Protein AF-A0A8D8YL49-F1 (afdb_monomer)

InterPro domains:
  IPR000276 G protein-coupled receptor, rhodopsin-like [PF00001] (1-309)
  IPR000276 G protein-coupled receptor, rhodopsin-like [PR00237] (41-63)
  IPR000276 G protein-coupled receptor, rhodopsin-like [PR00237] (78-99)
  IPR000276 G protein-coupled receptor, rhodopsin-like [PR00237] (121-144)
  IPR000276 G protein-coupled receptor, rhodopsin-like [PR00237] (253-277)
  IPR000276 G protein-coupled receptor, rhodopsin-like [PR00237] (291-317)
  IPR000276 G protein-coupled receptor, rhodopsin-like [PS00237] (47-63)
  IPR000276 G protein-coupled receptor, rhodopsin-like [SM01381] (8-324)
  IPR017452 GPCR, rhodopsin-like, 7TM [PS50262] (1-309)

Foldseek 3Di:
DQLLVLLVCCVPQAVVQLVVCVVVVFAPPADVSLLVNLLSVQLSLLLNLLVLLLVLVLLLCCLPPVDPPPPPDVSVVSSVVSSVVSNVLSCVLRCPVVVPLADPCRRPDRDRDDGLNLVSLCSSLCSRPVVSPVSNVVSLVVLVVSVVVLVVVVVVVVVVVVVVVVVVVVVVVVVVV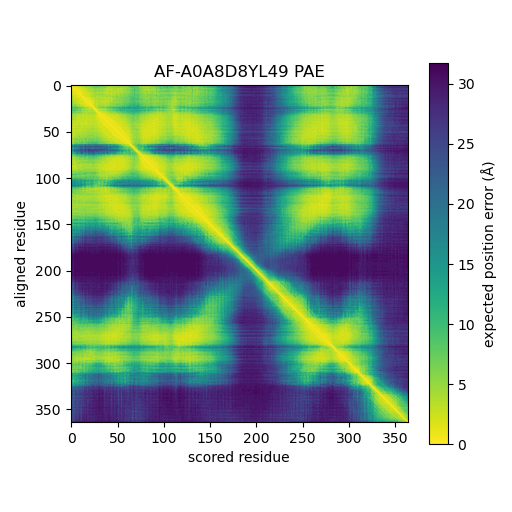VVVPPDDDDDDDDDDDDDDDDDDDDPPPVVVVVVVVVVVVVVVVVVVVVVVVVVVVVVVVVVVVVVSVVSVVSSLLSVLSVVLVVLLCVLQVVQSVCSNCVSVDPPPPDDPVNNSVSVVSNSVSSVCVVVSCCPRVPVNVVVVCVVVVVVVVVVVVVVVVVVVVVVVVVVVVVVVVVVVVVVVVVVD

Secondary structure (DSSP, 8-state):
-HHHHHHHHIIIIIHHHHHHHHHHSS--SHHHHHHHHHHHHHHHHHHHHHHHHHHHHHHHHHHH-TTTS-TTTHHHHHHHHHHHHHHHHHHHHHHHHHTT---TTTTTSS-------HHHHHHHHIIIIIHHHHHHHHHHHHHHHHHHHHHHHHHHHHHHHHHHHHHHHHHHHHHHHHHTTS--------------------SSSHHHHHHHHHHHHHHHHHHHHHHHHHHHHHHHHHHHHHHHHHHHHHHHHHHHHHHHHHHHHHHHHHHHHHHHHGGGSPTTSS-HHHHHHHHHHHHHHHHHHHHHHHHH-HHHHHHHHHHHHHHHHHHHHHHHHHHHHHHHHHHHHHHHHHHHHHHHHS--

Structure (mmCIF, N/CA/C/O backbone):
data_AF-A0A8D8YL49-F1
#
_entry.id   AF-A0A8D8YL49-F1
#
loop_
_atom_site.group_PDB
_atom_site.id
_atom_site.type_symbol
_atom_site.label_atom_id
_atom_site.label_alt_id
_atom_site.label_comp_id
_atom_site.label_asym_id
_atom_site.label_entity_id
_atom_site.label_seq_id
_atom_site.pdbx_PDB_ins_code
_atom_site.Cartn_x
_atom_site.Cartn_y
_atom_site.Cartn_z
_atom_site.occupancy
_atom_site.B_iso_or_equiv
_atom_site.auth_seq_id
_atom_site.auth_comp_id
_atom_site.auth_asym_id
_atom_site.auth_atom_id
_atom_site.pdbx_PDB_model_num
ATOM 1 N N . MET A 1 1 ? 6.566 -1.177 12.712 1.00 70.25 1 MET A N 1
ATOM 2 C CA . MET A 1 1 ? 7.963 -1.616 12.517 1.00 70.25 1 MET A CA 1
ATOM 3 C C . MET A 1 1 ? 8.184 -2.061 11.079 1.00 70.25 1 MET A C 1
ATOM 5 O O . MET A 1 1 ? 8.917 -1.358 10.412 1.00 70.25 1 MET A O 1
ATOM 9 N N . SER A 1 2 ? 7.510 -3.106 10.568 1.00 79.50 2 SER A N 1
ATOM 10 C CA . SER A 1 2 ? 7.695 -3.568 9.170 1.00 79.50 2 SER A CA 1
ATOM 11 C C . SER A 1 2 ? 7.555 -2.453 8.121 1.00 79.50 2 SER A C 1
ATOM 13 O O . SER A 1 2 ? 8.480 -2.251 7.347 1.00 79.50 2 SER A O 1
ATOM 15 N N . LEU A 1 3 ? 6.468 -1.663 8.162 1.00 80.44 3 LEU A N 1
ATOM 16 C CA . LEU A 1 3 ? 6.272 -0.549 7.217 1.00 80.44 3 LEU A CA 1
ATOM 17 C C . LEU A 1 3 ? 7.408 0.490 7.286 1.00 80.44 3 LEU A C 1
ATOM 19 O O . LEU A 1 3 ? 7.962 0.866 6.267 1.00 80.44 3 LEU A O 1
ATOM 23 N N . ALA A 1 4 ? 7.829 0.867 8.496 1.00 80.81 4 ALA A N 1
ATOM 24 C CA . ALA A 1 4 ? 8.907 1.837 8.690 1.00 80.81 4 ALA A CA 1
ATOM 25 C C . ALA A 1 4 ? 10.269 1.343 8.171 1.00 80.81 4 ALA A C 1
ATOM 27 O O . ALA A 1 4 ? 11.062 2.153 7.707 1.00 80.81 4 ALA A O 1
ATOM 28 N N . VAL A 1 5 ? 10.541 0.034 8.250 1.00 81.56 5 VAL A N 1
ATOM 29 C CA . VAL A 1 5 ? 11.753 -0.561 7.664 1.00 81.56 5 VAL A CA 1
ATOM 30 C C . VAL A 1 5 ? 11.689 -0.485 6.141 1.00 81.56 5 VAL A C 1
ATOM 32 O O . VAL A 1 5 ? 12.668 -0.074 5.529 1.00 81.56 5 VAL A O 1
ATOM 35 N N . ALA A 1 6 ? 10.543 -0.813 5.536 1.00 82.44 6 ALA A N 1
ATOM 36 C CA . ALA A 1 6 ? 10.364 -0.700 4.091 1.00 82.44 6 ALA A CA 1
ATOM 37 C C . ALA A 1 6 ? 10.556 0.750 3.609 1.00 82.44 6 ALA A C 1
ATOM 39 O O . ALA A 1 6 ? 11.353 0.986 2.706 1.00 82.44 6 ALA A O 1
ATOM 40 N N . ASP A 1 7 ? 9.932 1.727 4.275 1.00 83.88 7 ASP A N 1
ATOM 41 C CA . ASP A 1 7 ? 10.078 3.152 3.939 1.00 83.88 7 ASP A CA 1
ATOM 42 C C . ASP A 1 7 ? 11.524 3.654 4.076 1.00 83.88 7 ASP A C 1
ATOM 44 O O . ASP A 1 7 ? 12.006 4.423 3.244 1.00 83.88 7 ASP A O 1
ATOM 48 N N . TRP A 1 8 ? 12.239 3.207 5.114 1.00 84.88 8 TRP A N 1
ATOM 49 C CA . TRP A 1 8 ? 13.657 3.529 5.295 1.00 84.88 8 TRP A CA 1
ATOM 50 C C . TRP A 1 8 ? 14.524 2.967 4.170 1.00 84.88 8 TRP A C 1
ATOM 52 O O . TRP A 1 8 ? 15.410 3.660 3.672 1.00 84.88 8 TRP A O 1
ATOM 62 N N . LEU A 1 9 ? 14.268 1.725 3.757 1.00 85.06 9 LEU A N 1
ATOM 63 C CA . LEU A 1 9 ? 15.000 1.096 2.661 1.00 85.06 9 LEU A CA 1
ATOM 64 C C . LEU A 1 9 ? 14.740 1.813 1.329 1.00 85.06 9 LEU A C 1
ATOM 66 O O . LEU A 1 9 ? 15.685 2.008 0.570 1.00 85.06 9 LEU A O 1
ATOM 70 N N . VAL A 1 10 ? 13.513 2.290 1.078 1.00 84.31 10 VAL A N 1
ATOM 71 C CA . VAL A 1 10 ? 13.197 3.125 -0.097 1.00 84.31 10 VAL A CA 1
ATOM 72 C C . VAL A 1 10 ? 14.010 4.424 -0.070 1.00 84.31 10 VAL A C 1
ATOM 74 O O . VAL A 1 10 ? 14.648 4.780 -1.061 1.00 84.31 10 VAL A O 1
ATOM 77 N N . GLY A 1 11 ? 14.055 5.107 1.076 1.00 82.69 11 GLY A N 1
ATOM 78 C CA . GLY A 1 11 ? 14.807 6.357 1.219 1.00 82.69 11 GLY A CA 1
ATOM 79 C C . GLY A 1 11 ? 16.321 6.207 1.022 1.00 82.69 11 GLY A C 1
ATOM 80 O O . GLY A 1 11 ? 16.954 7.116 0.493 1.00 82.69 11 GLY A O 1
ATOM 81 N N . ILE A 1 12 ? 16.903 5.070 1.417 1.00 85.31 12 ILE A N 1
ATOM 82 C CA . ILE A 1 12 ? 18.353 4.825 1.321 1.00 85.31 12 ILE A CA 1
ATOM 83 C C . ILE A 1 12 ? 18.751 4.254 -0.044 1.00 85.31 12 ILE A C 1
ATOM 85 O O . ILE A 1 12 ? 19.765 4.664 -0.600 1.00 85.31 12 ILE A O 1
ATOM 89 N N . PHE A 1 13 ? 17.984 3.304 -0.582 1.00 85.69 13 PHE A N 1
ATOM 90 C CA . PHE A 1 13 ? 18.403 2.517 -1.746 1.00 85.69 13 PHE A CA 1
ATOM 91 C C . PHE A 1 13 ? 17.632 2.817 -3.026 1.00 85.69 13 PHE A C 1
ATOM 93 O O . PHE A 1 13 ? 18.132 2.513 -4.102 1.00 85.69 13 PHE A O 1
ATOM 100 N N . VAL A 1 14 ? 16.434 3.396 -2.949 1.00 86.00 14 VAL A N 1
ATOM 101 C CA . VAL A 1 14 ? 15.624 3.665 -4.146 1.00 86.00 14 VAL A CA 1
ATOM 102 C C . VAL A 1 14 ? 15.748 5.128 -4.554 1.00 86.00 14 VAL A C 1
ATOM 104 O O . VAL A 1 14 ? 16.092 5.416 -5.701 1.00 86.00 14 VAL A O 1
ATOM 107 N N . MET A 1 15 ? 15.546 6.052 -3.610 1.00 85.94 15 MET A N 1
ATOM 108 C CA . MET A 1 15 ? 15.528 7.489 -3.899 1.00 85.94 15 MET A CA 1
ATOM 109 C C . MET A 1 15 ? 16.859 8.047 -4.440 1.00 85.94 15 MET A C 1
ATOM 111 O O . MET A 1 15 ? 16.807 8.793 -5.416 1.00 85.94 15 MET A O 1
ATOM 115 N N . PRO A 1 16 ? 18.054 7.713 -3.905 1.00 87.06 16 PRO A N 1
ATOM 116 C CA . PRO A 1 16 ? 19.300 8.306 -4.404 1.00 87.06 16 PRO A CA 1
ATOM 117 C C . PRO A 1 16 ? 19.616 7.931 -5.856 1.00 87.06 16 PRO A C 1
ATOM 119 O O . PRO A 1 16 ? 20.054 8.781 -6.628 1.00 87.06 16 PRO A O 1
ATOM 122 N N . PHE A 1 17 ? 19.336 6.686 -6.253 1.00 85.50 17 PHE A N 1
ATOM 123 C CA . PHE A 1 17 ? 19.510 6.234 -7.637 1.00 85.50 17 PHE A CA 1
ATOM 124 C C . PHE A 1 17 ? 18.484 6.865 -8.581 1.00 85.50 17 PHE A C 1
ATOM 126 O O . PHE A 1 17 ? 18.826 7.216 -9.709 1.00 85.50 17 PHE A O 1
ATOM 133 N N . ALA A 1 18 ? 17.257 7.096 -8.106 1.00 84.75 18 ALA A N 1
ATOM 134 C CA . ALA A 1 18 ? 16.255 7.835 -8.864 1.00 84.75 18 ALA A CA 1
ATOM 135 C C . ALA A 1 18 ? 16.663 9.296 -9.111 1.00 84.75 18 ALA A C 1
ATOM 137 O O . ALA A 1 18 ? 16.524 9.800 -10.225 1.00 84.75 18 ALA A O 1
ATOM 138 N N . VAL A 1 19 ? 17.198 9.968 -8.084 1.00 86.25 19 VAL A N 1
ATOM 139 C CA . VAL A 1 19 ? 17.742 11.331 -8.202 1.00 86.25 19 VAL A CA 1
ATOM 140 C C . VAL A 1 19 ? 18.904 11.352 -9.187 1.00 86.25 19 VAL A C 1
ATOM 142 O O . VAL A 1 19 ? 18.937 12.217 -10.058 1.00 86.25 19 VAL A O 1
ATOM 145 N N . ALA A 1 20 ? 19.830 10.394 -9.081 1.00 85.25 20 ALA A N 1
ATOM 146 C CA . ALA A 1 20 ? 20.964 10.293 -9.991 1.00 85.25 20 ALA A CA 1
ATOM 147 C C . ALA A 1 20 ? 20.495 10.186 -11.449 1.00 85.25 20 ALA A C 1
ATOM 149 O O . ALA A 1 20 ? 20.923 10.993 -12.267 1.00 85.25 20 ALA A O 1
ATOM 150 N N . LEU A 1 21 ? 19.546 9.288 -11.745 1.00 83.81 21 LEU A N 1
ATOM 151 C CA . LEU A 1 21 ? 18.958 9.136 -13.080 1.00 83.81 21 LEU A CA 1
ATOM 152 C C . LEU A 1 21 ? 18.265 10.417 -13.573 1.00 83.81 21 LEU A C 1
ATOM 154 O O . LEU A 1 21 ? 18.340 10.742 -14.756 1.00 83.81 21 LEU A O 1
ATOM 158 N N . HIS A 1 22 ? 17.595 11.155 -12.683 1.00 83.31 22 HIS A N 1
ATOM 159 C CA . HIS A 1 22 ? 16.932 12.407 -13.048 1.00 83.31 22 HIS A CA 1
ATOM 160 C C . HIS A 1 22 ? 17.929 13.515 -13.417 1.00 83.31 22 HIS A C 1
ATOM 162 O O . HIS A 1 22 ? 17.661 14.296 -14.324 1.00 83.31 22 HIS A O 1
ATOM 168 N N . ILE A 1 23 ? 19.080 13.566 -12.738 1.00 85.56 23 ILE A N 1
ATOM 169 C CA . ILE A 1 23 ? 20.136 14.551 -13.001 1.00 85.56 23 ILE A CA 1
ATOM 170 C C . ILE A 1 23 ? 20.936 14.183 -14.257 1.00 85.56 23 ILE A C 1
ATOM 172 O O . ILE A 1 23 ? 21.254 15.063 -15.052 1.00 85.56 23 ILE A O 1
ATOM 176 N N . THR A 1 24 ? 21.273 12.904 -14.445 1.00 84.19 24 THR A N 1
ATOM 177 C CA . THR A 1 24 ? 22.097 12.454 -15.580 1.00 84.19 24 THR A CA 1
ATOM 178 C C . THR A 1 24 ? 21.299 12.285 -16.869 1.00 84.19 24 THR A C 1
ATOM 180 O O . THR A 1 24 ? 21.875 12.355 -17.950 1.00 84.19 24 THR A O 1
ATOM 183 N N . GLY A 1 25 ? 19.989 12.033 -16.788 1.00 78.94 25 GLY A N 1
ATOM 184 C CA . GLY A 1 25 ? 19.120 11.777 -17.943 1.00 78.94 25 GLY A CA 1
ATOM 185 C C . GLY A 1 25 ? 19.327 10.409 -18.616 1.00 78.94 25 GLY A C 1
ATOM 186 O O . GLY A 1 25 ? 18.479 9.984 -19.401 1.00 78.94 25 GLY A O 1
ATOM 187 N N . SER A 1 26 ? 20.408 9.694 -18.290 1.00 81.38 26 SER A N 1
ATOM 188 C CA . SER A 1 26 ? 20.727 8.336 -18.747 1.00 81.38 26 SER A CA 1
ATOM 189 C C . SER A 1 26 ? 21.188 7.441 -17.592 1.00 81.38 26 SER A C 1
ATOM 191 O O . SER A 1 26 ? 21.673 7.920 -16.561 1.00 81.38 26 SER A O 1
ATOM 193 N N . TRP A 1 27 ? 21.037 6.121 -17.756 1.00 85.31 27 TRP A N 1
ATOM 194 C CA . TRP A 1 27 ? 21.504 5.139 -16.779 1.00 85.31 27 TRP A CA 1
ATOM 195 C C . TRP A 1 27 ? 22.908 4.632 -17.137 1.00 85.31 27 TRP A C 1
ATOM 197 O O . TRP A 1 27 ? 23.069 3.824 -18.050 1.00 85.31 27 TRP A O 1
ATOM 207 N N . GLU A 1 28 ? 23.924 5.070 -16.388 1.00 84.00 28 GLU A N 1
ATOM 208 C CA . GLU A 1 28 ? 25.333 4.699 -16.629 1.00 84.00 28 GLU A CA 1
ATOM 209 C C . GLU A 1 28 ? 25.850 3.586 -15.694 1.00 84.00 28 GLU A C 1
ATOM 211 O O . GLU A 1 28 ? 26.974 3.118 -15.840 1.00 84.00 28 GLU A O 1
ATOM 216 N N . PHE A 1 29 ? 25.037 3.104 -14.747 1.00 83.88 29 PHE A N 1
ATOM 217 C CA . PHE A 1 29 ? 25.468 2.120 -13.739 1.00 83.88 29 PHE A CA 1
ATOM 218 C C . PHE A 1 29 ? 25.406 0.652 -14.203 1.00 83.88 29 PHE A C 1
ATOM 220 O O . PHE A 1 29 ? 25.597 -0.269 -13.409 1.00 83.88 29 PHE A O 1
ATOM 227 N N . GLY A 1 30 ? 25.118 0.421 -15.485 1.00 85.88 30 GLY A N 1
ATOM 228 C CA . GLY A 1 30 ? 25.006 -0.912 -16.077 1.00 85.88 30 GLY A CA 1
ATOM 229 C C . GLY A 1 30 ? 23.681 -1.627 -15.785 1.00 85.88 30 GLY A C 1
ATOM 230 O O . GLY A 1 30 ? 22.913 -1.261 -14.893 1.00 85.88 30 GLY A O 1
ATOM 231 N N . TRP A 1 31 ? 23.399 -2.670 -16.564 1.00 83.75 31 TRP A N 1
ATOM 232 C CA . TRP A 1 31 ? 22.118 -3.385 -16.540 1.00 83.75 31 TRP A CA 1
ATOM 233 C C . TRP A 1 31 ? 21.881 -4.162 -15.234 1.00 83.75 31 TRP A C 1
ATOM 235 O O . TRP A 1 31 ? 20.765 -4.160 -14.726 1.00 83.75 31 TRP A O 1
ATOM 245 N N . ILE A 1 32 ? 22.933 -4.729 -14.628 1.00 86.50 32 ILE A N 1
ATOM 246 C CA . ILE A 1 32 ? 22.835 -5.484 -13.364 1.00 86.50 32 ILE A CA 1
ATOM 247 C C . ILE A 1 32 ? 22.282 -4.599 -12.243 1.00 86.50 32 ILE A C 1
ATOM 249 O O . ILE A 1 32 ? 21.360 -4.993 -11.529 1.00 86.50 32 ILE A O 1
ATOM 253 N N . LEU A 1 33 ? 22.820 -3.382 -12.093 1.00 87.56 33 LEU A N 1
ATOM 254 C CA . LEU A 1 33 ? 22.363 -2.481 -11.040 1.00 87.56 33 LEU A CA 1
ATOM 255 C C . LEU A 1 33 ? 20.950 -1.960 -11.318 1.00 87.56 33 LEU A C 1
ATOM 257 O O . LEU A 1 33 ? 20.186 -1.790 -10.374 1.00 87.56 33 LEU A O 1
ATOM 261 N N . CYS A 1 34 ? 20.585 -1.755 -12.589 1.00 87.12 34 CYS A N 1
ATOM 262 C CA . CYS A 1 34 ? 19.216 -1.395 -12.965 1.00 87.12 34 CYS A CA 1
ATOM 263 C C . CYS A 1 34 ? 18.223 -2.476 -12.525 1.00 87.12 34 CYS A C 1
ATOM 265 O O . CYS A 1 34 ? 17.195 -2.173 -11.923 1.00 87.12 34 CYS A O 1
ATOM 267 N N . ASP A 1 35 ? 18.544 -3.742 -12.781 1.00 85.94 35 ASP A N 1
ATOM 268 C CA . ASP A 1 35 ? 17.660 -4.860 -12.466 1.00 85.94 35 ASP A CA 1
ATOM 269 C C . ASP A 1 35 ? 17.524 -5.062 -10.953 1.00 85.94 35 ASP A C 1
ATOM 271 O O . ASP A 1 35 ? 16.410 -5.250 -10.458 1.00 85.94 35 ASP A O 1
ATOM 275 N N . ILE A 1 36 ? 18.622 -4.930 -10.199 1.00 88.31 36 ILE A N 1
ATOM 276 C CA . ILE A 1 36 ? 18.592 -4.945 -8.729 1.00 88.31 36 ILE A CA 1
ATOM 277 C C . ILE A 1 36 ? 17.763 -3.773 -8.195 1.00 88.31 36 ILE A C 1
ATOM 279 O O . ILE A 1 36 ? 16.915 -3.979 -7.329 1.00 88.31 36 ILE A O 1
ATOM 283 N N . TRP A 1 37 ? 17.980 -2.560 -8.706 1.00 89.44 37 TRP A N 1
ATOM 284 C CA . TRP A 1 37 ? 17.292 -1.353 -8.244 1.00 89.44 37 TRP A CA 1
ATOM 285 C C . TRP A 1 37 ? 15.782 -1.416 -8.502 1.00 89.44 37 TRP A C 1
ATOM 287 O O . TRP A 1 37 ? 15.002 -1.220 -7.572 1.00 89.44 37 TRP A O 1
ATOM 297 N N . ILE A 1 38 ? 15.363 -1.775 -9.720 1.00 88.75 38 ILE A N 1
ATOM 298 C CA . ILE A 1 38 ? 13.942 -1.923 -10.072 1.00 88.75 38 ILE A CA 1
ATOM 299 C C . ILE A 1 38 ? 13.295 -3.061 -9.275 1.00 88.75 38 ILE A C 1
ATOM 301 O O . ILE A 1 38 ? 12.180 -2.906 -8.780 1.00 88.75 38 ILE A O 1
ATOM 305 N N . SER A 1 39 ? 13.985 -4.192 -9.102 1.00 90.38 39 SER A N 1
ATOM 306 C CA . SER A 1 39 ? 13.468 -5.304 -8.292 1.00 90.38 39 SER A CA 1
ATOM 307 C C . SER A 1 39 ? 13.303 -4.897 -6.828 1.00 90.38 39 SER A C 1
ATOM 309 O O . SER A 1 39 ? 12.286 -5.193 -6.204 1.00 90.38 39 SER A O 1
ATOM 311 N N . LEU A 1 40 ? 14.279 -4.178 -6.272 1.00 90.31 40 LEU A N 1
ATOM 312 C CA . LEU A 1 40 ? 14.218 -3.686 -4.902 1.00 90.31 40 LEU A CA 1
ATOM 313 C C . LEU A 1 40 ? 13.069 -2.688 -4.714 1.00 90.31 40 LEU A C 1
ATOM 315 O O . LEU A 1 40 ? 12.325 -2.813 -3.744 1.00 90.31 40 LEU A O 1
ATOM 319 N N . ASP A 1 41 ? 12.885 -1.750 -5.644 1.00 89.75 41 ASP A N 1
ATOM 320 C CA . ASP A 1 41 ? 11.770 -0.799 -5.623 1.00 89.75 41 ASP A CA 1
ATOM 321 C C . ASP A 1 41 ? 10.410 -1.515 -5.657 1.00 89.75 41 ASP A C 1
ATOM 323 O O . ASP A 1 41 ? 9.574 -1.298 -4.777 1.00 89.75 41 ASP A O 1
ATOM 327 N N . VAL A 1 42 ? 10.215 -2.455 -6.589 1.00 90.00 42 VAL A N 1
ATOM 328 C CA . VAL A 1 42 ? 8.976 -3.249 -6.681 1.00 90.00 42 VAL A CA 1
ATOM 329 C C . VAL A 1 42 ? 8.732 -4.054 -5.401 1.00 90.00 42 VAL A C 1
ATOM 331 O O . VAL A 1 42 ? 7.610 -4.061 -4.886 1.00 90.00 42 VAL A O 1
ATOM 334 N N . CYS A 1 43 ? 9.766 -4.689 -4.844 1.00 91.81 43 CYS A N 1
ATOM 335 C CA . CYS A 1 43 ? 9.666 -5.472 -3.613 1.00 91.81 43 CYS A CA 1
ATOM 336 C C . CYS A 1 43 ? 9.262 -4.605 -2.418 1.00 91.81 43 CYS A C 1
ATOM 338 O O . CYS A 1 43 ? 8.318 -4.939 -1.700 1.00 91.81 43 CYS A O 1
ATOM 340 N N . LEU A 1 44 ? 9.941 -3.472 -2.218 1.00 90.12 44 LEU A N 1
ATOM 341 C CA . LEU A 1 44 ? 9.694 -2.582 -1.085 1.00 90.12 44 LEU A CA 1
ATOM 342 C C . LEU A 1 44 ? 8.328 -1.901 -1.185 1.00 90.12 44 LEU A C 1
ATOM 344 O O . LEU A 1 44 ? 7.605 -1.838 -0.190 1.00 90.12 44 LEU A O 1
ATOM 348 N N . CYS A 1 45 ? 7.931 -1.459 -2.378 1.00 88.56 45 CYS A N 1
ATOM 349 C CA . CYS A 1 45 ? 6.609 -0.880 -2.604 1.00 88.56 45 CYS A CA 1
ATOM 350 C C . CYS A 1 45 ? 5.499 -1.911 -2.361 1.00 88.56 45 CYS A C 1
ATOM 352 O O . CYS A 1 45 ? 4.534 -1.633 -1.642 1.00 88.56 45 CYS A O 1
ATOM 354 N N . THR A 1 46 ? 5.674 -3.137 -2.864 1.00 91.62 46 THR A N 1
ATOM 355 C CA . THR A 1 46 ? 4.738 -4.247 -2.626 1.00 91.62 46 THR A CA 1
ATOM 356 C C . THR A 1 46 ? 4.651 -4.593 -1.139 1.00 91.62 46 THR A C 1
ATOM 358 O O . THR A 1 46 ? 3.553 -4.703 -0.587 1.00 91.62 46 THR A O 1
ATOM 361 N N . ALA A 1 47 ? 5.789 -4.703 -0.449 1.00 91.69 47 ALA A N 1
ATOM 362 C CA . ALA A 1 47 ? 5.834 -4.966 0.986 1.00 91.69 47 ALA A CA 1
ATOM 363 C C . ALA A 1 47 ? 5.122 -3.867 1.793 1.00 91.69 47 ALA A C 1
ATOM 365 O O . ALA A 1 47 ? 4.437 -4.172 2.775 1.00 91.69 47 ALA A O 1
ATOM 366 N N . SER A 1 48 ? 5.224 -2.604 1.371 1.00 88.88 48 SER A N 1
ATOM 367 C CA . SER A 1 48 ? 4.517 -1.479 1.988 1.00 88.88 48 SER A CA 1
ATOM 368 C C . SER A 1 48 ? 3.001 -1.553 1.790 1.00 88.88 48 SER A C 1
ATOM 370 O O . SER A 1 48 ? 2.260 -1.447 2.773 1.00 88.88 48 SER A O 1
ATOM 372 N N . ILE A 1 49 ? 2.523 -1.818 0.568 1.00 89.38 49 ILE A N 1
ATOM 373 C CA . ILE A 1 49 ? 1.085 -1.983 0.276 1.00 89.38 49 ILE A CA 1
ATOM 374 C C . ILE A 1 49 ? 0.499 -3.130 1.100 1.00 89.38 49 ILE A C 1
ATOM 376 O O . ILE A 1 49 ? -0.500 -2.971 1.807 1.00 89.38 49 ILE A O 1
ATOM 380 N N . LEU A 1 50 ? 1.145 -4.293 1.055 1.00 91.06 50 LEU A N 1
ATOM 381 C CA . LEU A 1 50 ? 0.690 -5.477 1.772 1.00 91.06 50 LEU A CA 1
ATOM 382 C C . LEU A 1 50 ? 0.774 -5.285 3.294 1.00 91.06 50 LEU A C 1
ATOM 384 O O . LEU A 1 50 ? -0.096 -5.767 4.021 1.00 91.06 50 LEU A O 1
ATOM 388 N N . SER A 1 51 ? 1.756 -4.525 3.792 1.00 90.19 51 SER A N 1
ATOM 389 C CA . SER A 1 51 ? 1.828 -4.136 5.207 1.00 90.19 51 SER A CA 1
ATOM 390 C C . SER A 1 51 ? 0.641 -3.265 5.622 1.00 90.19 51 SER A C 1
ATOM 392 O O . SER A 1 51 ? 0.100 -3.462 6.711 1.00 90.19 51 SER A O 1
ATOM 394 N N . LEU A 1 52 ? 0.200 -2.328 4.776 1.00 85.19 52 LEU A N 1
ATOM 395 C CA . LEU A 1 52 ? -1.006 -1.537 5.039 1.00 85.19 52 LEU A CA 1
ATOM 396 C C . LEU A 1 52 ? -2.254 -2.421 5.065 1.00 85.19 52 LEU A C 1
ATOM 398 O O . LEU A 1 52 ? -3.041 -2.321 6.003 1.00 85.19 52 LEU A O 1
ATOM 402 N N . CYS A 1 53 ? -2.380 -3.357 4.123 1.00 89.25 53 CYS A N 1
ATOM 403 C CA . CYS A 1 53 ? -3.471 -4.335 4.109 1.00 89.25 53 CYS A CA 1
ATOM 404 C C . CYS A 1 53 ? -3.498 -5.180 5.383 1.00 89.25 53 CYS A C 1
ATOM 406 O O . CYS A 1 53 ? -4.544 -5.352 6.011 1.00 89.25 53 CYS A O 1
ATOM 408 N N . ALA A 1 54 ? -2.330 -5.665 5.801 1.00 89.06 54 ALA A N 1
ATOM 409 C CA . ALA A 1 54 ? -2.156 -6.408 7.036 1.00 89.06 54 ALA A CA 1
ATOM 410 C C . ALA A 1 54 ? -2.580 -5.573 8.258 1.00 89.06 54 ALA A C 1
ATOM 412 O O . ALA A 1 54 ? -3.328 -6.058 9.107 1.00 89.06 54 ALA A O 1
ATOM 413 N N . ILE A 1 55 ? -2.182 -4.299 8.330 1.00 86.19 55 ILE A N 1
ATOM 414 C CA . ILE A 1 55 ? -2.626 -3.385 9.392 1.00 86.19 55 ILE A CA 1
ATOM 415 C C . ILE A 1 55 ? -4.155 -3.255 9.376 1.00 86.19 55 ILE A C 1
ATOM 417 O O . ILE A 1 55 ? -4.784 -3.381 10.426 1.00 86.19 55 ILE A O 1
ATOM 421 N N . SER A 1 56 ? -4.775 -3.059 8.212 1.00 85.19 56 SER A N 1
ATOM 422 C CA . SER A 1 56 ? -6.232 -2.930 8.086 1.00 85.19 56 SER A CA 1
ATOM 423 C C . SER A 1 56 ? -6.979 -4.188 8.539 1.00 85.19 56 SER A C 1
ATOM 425 O O . SER A 1 56 ? -7.961 -4.083 9.277 1.00 85.19 56 SER A O 1
ATOM 427 N N . ILE A 1 57 ? -6.491 -5.377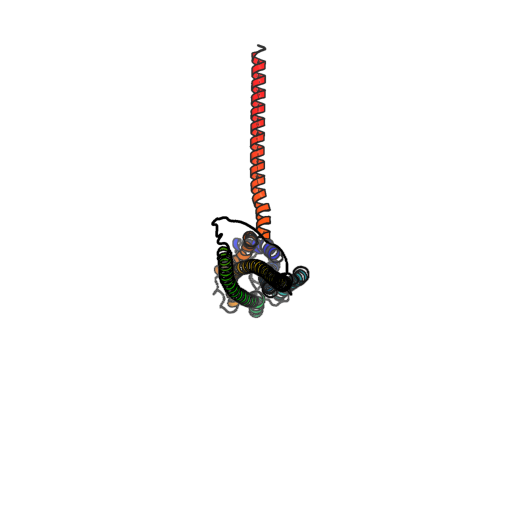 8.174 1.00 86.75 57 ILE A N 1
ATOM 428 C CA . ILE A 1 57 ? -7.052 -6.664 8.613 1.00 86.75 57 ILE A CA 1
ATOM 429 C C . ILE A 1 57 ? -6.912 -6.830 10.129 1.00 86.75 57 ILE A C 1
ATOM 431 O O . ILE A 1 57 ? -7.880 -7.176 10.804 1.00 86.75 57 ILE A O 1
ATOM 435 N N . ASP A 1 58 ? -5.737 -6.545 10.690 1.00 85.25 58 ASP A N 1
ATOM 436 C CA . ASP A 1 58 ? -5.518 -6.634 12.135 1.00 85.25 58 ASP A CA 1
ATOM 437 C C . ASP A 1 58 ? -6.470 -5.703 12.904 1.00 85.25 58 ASP A C 1
ATOM 439 O O . ASP A 1 58 ? -7.077 -6.096 13.905 1.00 85.25 58 ASP A O 1
ATOM 443 N N . ARG A 1 59 ? -6.693 -4.487 12.394 1.00 82.69 59 ARG A N 1
ATOM 444 C CA . ARG A 1 59 ? -7.683 -3.568 12.970 1.00 82.69 59 ARG A CA 1
ATOM 445 C C . ARG A 1 59 ? -9.104 -4.079 12.856 1.00 82.69 59 ARG A C 1
ATOM 447 O O . ARG A 1 59 ? -9.861 -3.953 13.816 1.00 82.69 59 ARG A O 1
ATOM 454 N N . TYR A 1 60 ? -9.471 -4.656 11.721 1.00 82.62 60 TYR A N 1
ATOM 455 C CA . TYR A 1 60 ? -10.786 -5.252 11.545 1.00 82.62 60 TYR A CA 1
ATOM 456 C C . TYR A 1 60 ? -11.049 -6.364 12.558 1.00 82.62 60 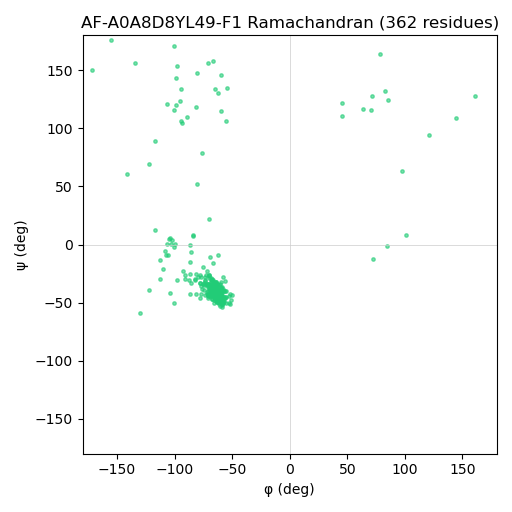TYR A C 1
ATOM 458 O O . TYR A 1 60 ? -12.098 -6.366 13.205 1.00 82.62 60 TYR A O 1
ATOM 466 N N . LEU A 1 61 ? -10.082 -7.261 12.757 1.00 81.56 61 LEU A N 1
ATOM 467 C CA . LEU A 1 61 ? -10.177 -8.336 13.745 1.00 81.56 61 LEU A CA 1
ATOM 468 C C . LEU A 1 61 ? -10.294 -7.779 15.170 1.00 81.56 61 LEU A C 1
ATOM 470 O O . LEU A 1 61 ? -11.161 -8.213 15.929 1.00 81.56 61 LEU A O 1
ATOM 474 N N . ALA A 1 62 ? -9.495 -6.763 15.508 1.00 78.38 62 ALA A N 1
ATOM 475 C CA . ALA A 1 62 ? -9.560 -6.105 16.811 1.00 78.38 62 ALA A CA 1
ATOM 476 C C . ALA A 1 62 ? -10.923 -5.434 17.068 1.00 78.38 62 ALA A C 1
ATOM 478 O O . ALA A 1 62 ? -11.464 -5.532 18.168 1.00 78.38 62 ALA A O 1
ATOM 479 N N . VAL A 1 63 ? -11.506 -4.782 16.055 1.00 76.06 63 VAL A N 1
ATOM 480 C CA . VAL A 1 63 ? -12.797 -4.088 16.181 1.00 76.06 63 VAL A CA 1
ATOM 481 C C . VAL A 1 63 ? -13.964 -5.077 16.220 1.00 76.06 63 VAL A C 1
ATOM 483 O O . VAL A 1 63 ? -14.922 -4.852 16.965 1.00 76.06 63 VAL A O 1
ATOM 486 N N . THR A 1 64 ? -13.928 -6.156 15.435 1.00 75.38 64 THR A N 1
ATOM 487 C CA . THR A 1 64 ? -15.049 -7.107 15.314 1.00 75.38 64 THR A CA 1
ATOM 488 C C . THR A 1 64 ? -15.104 -8.153 16.423 1.00 75.38 64 THR A C 1
ATOM 490 O O . THR A 1 64 ? -16.209 -8.546 16.795 1.00 75.38 64 THR A O 1
ATOM 493 N N . GLN A 1 65 ? -13.968 -8.559 17.001 1.00 70.19 65 GLN A N 1
ATOM 494 C CA . GLN A 1 65 ? -13.904 -9.628 18.007 1.00 70.19 65 GLN A CA 1
ATOM 495 C C . GLN A 1 65 ? -13.283 -9.167 19.342 1.00 70.19 65 GLN A C 1
ATOM 497 O O . GLN A 1 65 ? -12.213 -9.641 19.728 1.00 70.19 65 GLN A O 1
ATOM 502 N N . PRO A 1 66 ? -13.965 -8.298 20.115 1.00 65.50 66 PRO A N 1
ATOM 503 C CA . PRO A 1 66 ? -13.401 -7.696 21.328 1.00 65.50 66 PRO A CA 1
ATOM 504 C C . PRO A 1 66 ? -13.141 -8.678 22.490 1.00 65.50 66 PRO A C 1
ATOM 506 O O . PRO A 1 66 ? -12.419 -8.324 23.417 1.00 65.50 66 PRO A O 1
ATOM 509 N N . LEU A 1 67 ? -13.720 -9.889 22.474 1.00 60.84 67 LEU A N 1
ATOM 510 C CA . LEU A 1 67 ? -13.629 -10.863 23.580 1.00 60.84 67 LEU A CA 1
ATOM 511 C C . LEU A 1 67 ? -12.820 -12.128 23.236 1.00 60.84 67 LEU A C 1
ATOM 513 O O . LEU A 1 67 ? -12.180 -12.698 24.114 1.00 60.84 67 LEU A O 1
ATOM 517 N N . THR A 1 68 ? -12.799 -12.552 21.968 1.00 61.38 68 THR A N 1
ATOM 518 C CA . THR A 1 68 ? -12.058 -13.748 21.515 1.00 61.38 68 THR A CA 1
ATOM 519 C C . THR A 1 68 ? -10.601 -13.430 21.171 1.00 61.38 68 THR A C 1
ATOM 521 O O . THR A 1 68 ? -9.722 -14.292 21.265 1.00 61.38 68 THR A O 1
ATOM 524 N N . TYR A 1 69 ? -10.312 -12.179 20.802 1.00 64.50 69 TYR A N 1
ATOM 525 C CA . TYR A 1 69 ? -8.958 -11.715 20.527 1.00 64.50 69 TYR A CA 1
ATOM 526 C C . TYR A 1 69 ? -8.210 -11.499 21.855 1.00 64.50 69 TYR A C 1
ATOM 528 O O . TYR A 1 69 ? -8.092 -10.383 22.357 1.00 64.50 69 TYR A O 1
ATOM 536 N N . SER A 1 70 ? -7.723 -12.586 22.469 1.00 58.16 70 SER A N 1
ATOM 537 C CA . SER A 1 70 ? -6.876 -12.520 23.669 1.00 58.16 70 SER A CA 1
ATOM 538 C C . SER A 1 70 ? -5.656 -11.628 23.389 1.00 58.16 70 SER A C 1
ATOM 540 O O . SER A 1 70 ? -4.741 -11.982 22.637 1.00 58.16 70 SER A O 1
ATOM 542 N N . ARG A 1 71 ? -5.695 -10.426 23.979 1.00 62.84 71 ARG A N 1
ATOM 543 C CA . ARG A 1 71 ? -5.032 -9.184 23.537 1.00 62.84 71 ARG A CA 1
ATOM 544 C C . ARG A 1 71 ? -3.499 -9.217 23.484 1.00 62.84 71 ARG A C 1
ATOM 546 O O . ARG A 1 71 ? -2.902 -8.261 23.003 1.00 62.84 71 ARG A O 1
ATOM 553 N N . LYS A 1 72 ? -2.831 -10.260 23.996 1.00 58.28 72 LYS A N 1
ATOM 554 C CA . LYS A 1 72 ? -1.371 -10.221 24.231 1.00 58.28 72 LYS A CA 1
ATOM 555 C C . LYS A 1 72 ? -0.554 -11.303 23.521 1.00 58.28 72 LYS A C 1
ATOM 557 O O . LYS A 1 72 ? 0.526 -10.987 23.025 1.00 58.28 72 LYS A O 1
ATOM 562 N N . THR A 1 73 ? -1.042 -12.541 23.436 1.00 59.16 73 THR A N 1
ATOM 563 C CA . THR A 1 73 ? -0.224 -13.676 22.950 1.00 59.16 73 THR A CA 1
ATOM 564 C C . THR A 1 73 ? -0.573 -14.088 21.519 1.00 59.16 73 THR A C 1
ATOM 566 O O . THR A 1 73 ? 0.326 -14.298 20.706 1.00 59.16 73 THR A O 1
ATOM 569 N N . ARG A 1 74 ? -1.866 -14.134 21.166 1.00 64.31 74 ARG A N 1
ATOM 570 C CA . ARG A 1 74 ? -2.319 -14.523 19.816 1.00 64.31 74 ARG A CA 1
ATOM 571 C C . ARG A 1 74 ? -2.045 -13.431 18.774 1.00 64.31 74 ARG A C 1
ATOM 573 O O . ARG A 1 74 ? -1.649 -13.748 17.660 1.00 64.31 74 ARG A O 1
ATOM 580 N N . SER A 1 75 ? -2.149 -12.162 19.177 1.00 70.12 75 SER A N 1
ATOM 581 C CA . SER A 1 75 ? -1.856 -10.990 18.337 1.00 70.12 75 SER A CA 1
ATOM 582 C C . SER A 1 75 ? -0.411 -10.960 17.826 1.00 70.12 75 SER A C 1
ATOM 584 O O . SER A 1 75 ? -0.182 -10.664 16.662 1.00 70.12 75 SER A O 1
ATOM 586 N N . LYS A 1 76 ? 0.575 -11.346 18.650 1.00 77.19 76 LYS A N 1
ATOM 587 C CA . LYS A 1 76 ? 1.992 -11.349 18.241 1.00 77.19 76 LYS A CA 1
ATOM 588 C C . LYS A 1 76 ? 2.304 -12.430 17.209 1.00 77.19 76 LYS A C 1
ATOM 590 O O . LYS A 1 76 ? 2.984 -12.146 16.231 1.00 77.19 76 LYS A O 1
ATOM 595 N N . LYS A 1 77 ? 1.799 -13.654 17.420 1.00 82.31 77 LYS A N 1
ATOM 596 C CA . LYS A 1 77 ? 1.968 -14.761 16.464 1.00 82.31 77 LYS A CA 1
ATOM 597 C C . LYS A 1 77 ? 1.278 -14.448 15.136 1.00 82.31 77 LYS A C 1
ATOM 599 O O . LYS A 1 77 ? 1.878 -14.646 14.089 1.00 82.31 77 LYS A O 1
ATOM 604 N N . LEU A 1 78 ? 0.060 -13.904 15.193 1.00 83.56 78 LEU A N 1
ATOM 605 C CA . LEU A 1 78 ? -0.672 -13.466 14.007 1.00 83.56 78 LEU A CA 1
ATOM 606 C C . LEU A 1 78 ? 0.065 -12.334 13.277 1.00 83.56 78 LEU A C 1
ATOM 608 O O . LEU A 1 78 ? 0.248 -12.424 12.074 1.00 83.56 78 LEU A O 1
ATOM 612 N N . ALA A 1 79 ? 0.552 -11.317 13.992 1.00 84.75 79 ALA A N 1
ATOM 613 C CA . ALA A 1 79 ? 1.310 -10.222 13.391 1.00 84.75 79 ALA A CA 1
ATOM 614 C C . ALA A 1 79 ? 2.612 -10.704 12.735 1.00 84.75 79 ALA A C 1
ATOM 616 O O . ALA A 1 79 ? 2.928 -10.273 11.632 1.00 84.75 79 ALA A O 1
ATOM 617 N N . LEU A 1 80 ? 3.351 -11.617 13.375 1.00 87.44 80 LEU A N 1
ATOM 618 C CA . LEU A 1 80 ? 4.564 -12.201 12.796 1.00 87.44 80 LEU A CA 1
ATOM 619 C C . LEU A 1 80 ? 4.247 -13.029 11.547 1.00 87.44 80 LEU A C 1
ATOM 621 O O . LEU A 1 80 ? 4.933 -12.884 10.542 1.00 87.44 80 LEU A O 1
ATOM 625 N N . TYR A 1 81 ? 3.182 -13.834 11.590 1.00 89.69 81 TYR A N 1
ATOM 626 C CA . TYR A 1 81 ? 2.689 -14.566 10.424 1.00 89.69 81 TYR A CA 1
ATOM 627 C C . TYR A 1 81 ? 2.305 -13.615 9.283 1.00 89.69 81 TYR A C 1
ATOM 629 O O . TYR A 1 81 ? 2.748 -13.805 8.159 1.00 89.69 81 TYR A O 1
ATOM 637 N N . MET A 1 82 ? 1.556 -12.547 9.572 1.00 89.56 82 MET A N 1
ATOM 638 C CA . MET A 1 82 ? 1.166 -11.546 8.575 1.00 89.56 82 MET A CA 1
ATOM 639 C C . MET A 1 82 ? 2.387 -10.856 7.960 1.00 89.56 82 MET A C 1
ATOM 641 O O . MET A 1 82 ? 2.431 -10.703 6.747 1.00 89.56 82 MET A O 1
ATOM 645 N N . ILE A 1 83 ? 3.396 -10.496 8.761 1.00 91.44 83 ILE A N 1
ATOM 646 C CA . ILE A 1 83 ? 4.659 -9.932 8.258 1.00 91.44 83 ILE A CA 1
ATOM 647 C C . ILE A 1 83 ? 5.374 -10.943 7.356 1.00 91.44 83 ILE A C 1
ATOM 649 O O . ILE A 1 83 ? 5.776 -10.591 6.253 1.00 91.44 83 ILE A O 1
ATOM 653 N N . LEU A 1 84 ? 5.505 -12.198 7.785 1.00 93.31 84 LEU A N 1
ATOM 654 C CA . LEU A 1 84 ? 6.140 -13.244 6.984 1.00 93.31 84 LEU A CA 1
ATOM 655 C C . LEU A 1 84 ? 5.412 -13.444 5.646 1.00 93.31 84 LEU A C 1
ATOM 657 O O . LEU A 1 84 ? 6.058 -13.451 4.603 1.00 93.31 84 LEU A O 1
ATOM 661 N N . CYS A 1 85 ? 4.079 -13.509 5.651 1.00 93.25 85 CYS A N 1
ATOM 662 C CA . CYS A 1 85 ? 3.281 -13.573 4.426 1.00 93.25 85 CYS A CA 1
ATOM 663 C C . CYS A 1 85 ? 3.496 -12.351 3.527 1.00 93.25 85 CYS A C 1
ATOM 665 O O . CYS A 1 85 ? 3.629 -12.517 2.321 1.00 93.25 85 CYS A O 1
ATOM 667 N N . VAL A 1 86 ? 3.554 -11.141 4.092 1.00 94.06 86 VAL A N 1
ATOM 668 C CA . VAL A 1 86 ? 3.802 -9.899 3.341 1.00 94.06 86 VAL A CA 1
ATOM 669 C C . VAL A 1 86 ? 5.126 -9.971 2.580 1.00 94.06 86 VAL A C 1
ATOM 671 O O . VAL A 1 86 ? 5.149 -9.709 1.381 1.00 94.06 86 VAL A O 1
ATOM 674 N N . TRP A 1 87 ? 6.213 -10.355 3.252 1.00 94.12 87 TRP A N 1
ATOM 675 C CA . TRP A 1 87 ? 7.532 -10.441 2.621 1.00 94.12 87 TRP A CA 1
ATOM 676 C C . TRP A 1 87 ? 7.612 -11.574 1.599 1.00 94.12 87 TRP A C 1
ATOM 678 O O . TRP A 1 87 ? 8.151 -11.371 0.516 1.00 94.12 87 TRP A O 1
ATOM 688 N N . LEU A 1 88 ? 7.027 -12.740 1.892 1.00 94.75 88 LEU A N 1
ATOM 689 C CA . LEU A 1 88 ? 6.972 -13.843 0.930 1.00 94.75 88 LEU A CA 1
ATOM 690 C C . LEU A 1 88 ? 6.187 -13.463 -0.329 1.00 94.75 88 LEU A C 1
ATOM 692 O O . LEU A 1 88 ? 6.657 -13.712 -1.433 1.00 94.75 88 LEU A O 1
ATOM 696 N N . LEU A 1 89 ? 5.025 -12.825 -0.182 1.00 94.00 89 LEU A N 1
ATOM 697 C CA . LEU A 1 89 ? 4.231 -12.361 -1.321 1.00 94.00 89 LEU A CA 1
ATOM 698 C C . LEU A 1 89 ? 4.972 -11.284 -2.123 1.00 94.00 89 LEU A C 1
ATOM 700 O O . LEU A 1 89 ? 4.977 -11.347 -3.347 1.00 94.00 89 LEU A O 1
ATOM 704 N N . ALA A 1 90 ? 5.650 -10.341 -1.461 1.00 94.12 90 ALA A N 1
ATOM 705 C CA . ALA A 1 90 ? 6.463 -9.335 -2.144 1.00 94.12 90 ALA A CA 1
ATOM 706 C C . ALA A 1 90 ? 7.596 -9.966 -2.972 1.00 94.12 90 ALA A C 1
ATOM 708 O O . ALA A 1 90 ? 7.824 -9.565 -4.116 1.00 94.12 90 ALA A O 1
ATOM 709 N N . LEU A 1 91 ? 8.256 -11.000 -2.438 1.00 93.06 91 LEU A N 1
ATOM 710 C CA . LEU A 1 91 ? 9.266 -11.765 -3.170 1.00 93.06 91 LEU A CA 1
ATOM 711 C C . LEU A 1 91 ? 8.655 -12.522 -4.353 1.00 93.06 91 LEU A C 1
ATOM 713 O O . LEU A 1 91 ? 9.185 -12.438 -5.454 1.00 93.06 91 LEU A O 1
ATOM 717 N N . VAL A 1 92 ? 7.508 -13.184 -4.176 1.00 93.88 92 VAL A N 1
ATOM 718 C CA . VAL A 1 92 ? 6.807 -13.888 -5.268 1.00 93.88 92 VAL A CA 1
ATOM 719 C C . VAL A 1 92 ? 6.441 -12.945 -6.417 1.00 93.88 92 VAL A C 1
ATOM 721 O O . VAL A 1 92 ? 6.534 -13.340 -7.576 1.00 93.88 92 VAL A O 1
ATOM 724 N N . ILE A 1 93 ? 6.066 -11.700 -6.120 1.00 92.69 93 ILE A N 1
ATOM 725 C CA . ILE A 1 93 ? 5.788 -10.688 -7.147 1.00 92.69 93 ILE A CA 1
ATOM 726 C C . ILE A 1 93 ? 7.071 -10.205 -7.841 1.00 92.69 93 ILE A C 1
ATOM 728 O O . ILE A 1 93 ? 7.047 -9.935 -9.037 1.00 92.69 93 ILE A O 1
ATOM 732 N N . THR A 1 94 ? 8.189 -10.128 -7.117 1.00 90.94 94 THR A N 1
ATOM 733 C CA . THR A 1 94 ? 9.443 -9.519 -7.599 1.00 90.94 94 THR A CA 1
ATOM 734 C C . THR A 1 94 ? 10.394 -10.503 -8.286 1.00 90.94 94 THR A C 1
ATOM 736 O O . THR A 1 94 ? 11.165 -10.106 -9.150 1.00 90.94 94 THR A O 1
ATOM 739 N N . CYS A 1 95 ? 10.387 -11.785 -7.923 1.00 90.12 95 CYS A N 1
ATOM 740 C CA . CYS A 1 95 ? 11.301 -12.794 -8.469 1.00 90.12 95 CYS A CA 1
ATOM 741 C C . CYS A 1 95 ? 11.103 -13.176 -9.955 1.00 90.12 95 CYS A C 1
ATOM 743 O O . CYS A 1 95 ? 12.105 -13.507 -10.590 1.00 90.12 95 CYS A O 1
ATOM 745 N N . PRO A 1 96 ? 9.893 -13.167 -10.553 1.00 89.38 96 PRO A N 1
ATOM 746 C CA . PRO A 1 96 ? 9.693 -13.676 -11.913 1.00 89.38 96 PRO A CA 1
ATOM 747 C C . PRO A 1 96 ? 10.571 -13.043 -13.013 1.00 89.38 96 PRO A C 1
ATOM 749 O O . PRO A 1 96 ? 11.074 -13.786 -13.856 1.00 89.38 96 PRO A O 1
ATOM 752 N N . PRO A 1 97 ? 10.835 -11.723 -13.017 1.00 85.19 97 PRO A N 1
ATOM 753 C CA . PRO A 1 97 ? 11.768 -11.104 -13.953 1.00 85.19 97 PRO A CA 1
ATOM 754 C C . PRO A 1 97 ? 13.205 -11.637 -13.820 1.00 85.19 97 PRO A C 1
ATOM 756 O O . PRO A 1 97 ? 13.863 -11.847 -14.833 1.00 85.19 97 PRO A O 1
ATOM 759 N N . ILE A 1 98 ? 13.661 -11.940 -12.597 1.00 83.94 98 ILE A N 1
ATOM 760 C CA . ILE A 1 98 ? 14.996 -12.510 -12.316 1.00 83.94 98 ILE A CA 1
ATOM 761 C C . ILE A 1 98 ? 15.103 -13.950 -12.845 1.00 83.94 98 ILE A C 1
ATOM 763 O O . ILE A 1 98 ? 16.171 -14.389 -13.260 1.00 83.94 98 ILE A O 1
ATOM 767 N N . LEU A 1 99 ? 13.984 -14.678 -12.873 1.00 86.69 99 LEU A N 1
ATOM 768 C CA . LEU A 1 99 ? 13.881 -16.036 -13.420 1.00 86.69 99 LEU A CA 1
ATOM 769 C C . LEU A 1 99 ? 13.662 -16.064 -14.945 1.00 86.69 99 LEU A C 1
ATOM 771 O O . LEU A 1 99 ? 13.398 -17.126 -15.504 1.00 86.69 99 LEU A O 1
ATOM 775 N N . GLY A 1 100 ? 13.764 -14.916 -15.623 1.00 83.19 100 GLY A N 1
ATOM 776 C CA . GLY A 1 100 ? 13.705 -14.826 -17.083 1.00 83.19 100 GLY A CA 1
ATOM 777 C C . GLY A 1 100 ? 12.363 -14.373 -17.660 1.00 83.19 100 GLY A C 1
ATOM 778 O O . GLY A 1 100 ? 12.208 -14.370 -18.880 1.00 83.19 100 GLY A O 1
ATOM 779 N N . TRP A 1 101 ? 11.398 -13.932 -16.843 1.00 86.50 101 TRP A N 1
ATOM 780 C CA . TRP A 1 101 ? 10.144 -13.338 -17.338 1.00 86.50 101 TRP A CA 1
ATOM 781 C C . TRP A 1 101 ? 10.323 -11.858 -17.732 1.00 86.50 101 TRP A C 1
ATOM 783 O O . TRP A 1 101 ? 9.601 -10.968 -17.275 1.00 86.50 101 TRP A O 1
ATOM 793 N N . TYR A 1 102 ? 11.325 -11.590 -18.568 1.00 82.19 102 TYR A N 1
ATOM 794 C CA . TYR A 1 102 ? 11.730 -10.250 -18.995 1.00 82.19 102 TYR A CA 1
ATOM 795 C C . TYR A 1 102 ? 11.211 -9.874 -20.383 1.00 82.19 102 TYR A C 1
ATOM 797 O O . TYR A 1 102 ? 10.649 -10.701 -21.105 1.00 82.19 102 TYR A O 1
ATOM 805 N N . ASP A 1 103 ? 11.384 -8.603 -20.738 1.00 79.69 103 ASP A N 1
ATOM 806 C CA . ASP A 1 103 ? 11.230 -8.131 -22.113 1.00 79.69 103 ASP A CA 1
ATOM 807 C C . ASP A 1 103 ? 12.500 -8.427 -22.934 1.00 79.69 103 ASP A C 1
ATOM 809 O O . ASP A 1 103 ? 13.610 -8.419 -22.395 1.00 79.69 103 ASP A O 1
ATOM 813 N N . LYS A 1 104 ? 12.341 -8.694 -24.232 1.00 70.12 104 LYS A N 1
ATOM 814 C CA . LYS A 1 104 ? 13.396 -9.185 -25.131 1.00 70.12 104 LYS A CA 1
ATOM 815 C C . LYS A 1 104 ? 14.468 -8.135 -25.444 1.00 70.12 104 LYS A C 1
ATOM 817 O O . LYS A 1 104 ? 15.613 -8.512 -25.673 1.00 70.12 104 LYS A O 1
ATOM 822 N N . ASP A 1 105 ? 14.134 -6.844 -25.394 1.00 69.62 105 ASP A N 1
ATOM 823 C CA . ASP A 1 105 ? 15.020 -5.758 -25.853 1.00 69.62 105 ASP A CA 1
ATOM 824 C C . ASP A 1 105 ? 15.710 -4.965 -24.725 1.00 69.62 105 ASP A C 1
ATOM 826 O O . ASP A 1 105 ? 16.437 -4.002 -24.968 1.00 69.62 105 ASP A O 1
ATOM 830 N N . ARG A 1 106 ? 15.556 -5.384 -23.465 1.00 70.19 106 ARG A N 1
ATOM 831 C CA . ARG A 1 106 ? 15.967 -4.574 -22.306 1.00 70.19 106 ARG A CA 1
ATOM 832 C C . ARG A 1 106 ? 17.477 -4.344 -22.159 1.00 70.19 106 ARG A C 1
ATOM 834 O O . ARG A 1 106 ? 17.885 -3.308 -21.644 1.00 70.19 106 ARG A O 1
ATOM 841 N N . HIS A 1 107 ? 18.318 -5.279 -22.596 1.00 71.69 107 HIS A N 1
ATOM 842 C CA . HIS A 1 107 ? 19.774 -5.173 -22.414 1.00 71.69 107 HIS A CA 1
ATOM 843 C C . HIS A 1 107 ? 20.490 -4.392 -23.529 1.00 71.69 107 HIS A C 1
ATOM 845 O O . HIS A 1 107 ? 21.711 -4.250 -23.477 1.00 71.69 107 HIS A O 1
ATOM 851 N N . ARG A 1 108 ? 19.759 -3.896 -24.538 1.00 66.31 108 ARG A N 1
ATOM 852 C CA . ARG A 1 108 ? 20.331 -3.124 -25.656 1.00 66.31 108 ARG A CA 1
ATOM 853 C C . ARG A 1 108 ? 20.350 -1.615 -25.422 1.00 66.31 108 ARG A C 1
ATOM 855 O O . ARG A 1 108 ? 21.226 -0.944 -25.961 1.00 66.31 108 ARG A O 1
ATOM 862 N N . ASP A 1 109 ? 19.446 -1.095 -24.597 1.00 64.44 109 ASP A N 1
ATOM 863 C CA . ASP A 1 109 ? 19.307 0.342 -24.368 1.00 64.44 109 ASP A CA 1
ATOM 864 C C . ASP A 1 109 ? 20.003 0.799 -23.077 1.00 64.44 109 ASP A C 1
ATOM 866 O O . ASP A 1 109 ? 19.905 0.156 -22.034 1.00 64.44 109 ASP A O 1
ATOM 870 N N . LYS A 1 110 ? 20.609 1.997 -23.085 1.00 67.94 110 LYS A N 1
ATOM 871 C CA . LYS A 1 110 ? 21.070 2.709 -21.867 1.00 67.94 110 LYS A CA 1
ATOM 872 C C . LYS A 1 110 ? 19.915 3.235 -20.987 1.00 67.94 110 LYS A C 1
ATOM 874 O O . LYS A 1 110 ? 20.069 4.199 -20.231 1.00 67.94 110 LYS A O 1
ATOM 879 N N . LYS A 1 111 ? 18.722 2.656 -21.118 1.00 76.38 111 LYS A N 1
ATOM 880 C CA . LYS A 1 111 ? 17.506 3.078 -20.421 1.00 76.38 111 LYS A CA 1
ATOM 881 C C . LYS A 1 111 ? 17.185 2.069 -19.328 1.00 76.38 111 LYS A C 1
ATOM 883 O O . LYS A 1 111 ? 16.963 0.896 -19.603 1.00 76.38 111 LYS A O 1
ATOM 888 N N . CYS A 1 112 ? 17.126 2.544 -18.087 1.00 83.38 112 CYS A N 1
ATOM 889 C CA . CYS A 1 112 ? 16.613 1.760 -16.973 1.00 83.38 112 CYS A CA 1
ATOM 890 C C . CYS A 1 112 ? 15.134 2.088 -16.751 1.00 83.38 112 CYS A C 1
ATOM 892 O O . CYS A 1 112 ? 14.779 3.251 -16.562 1.00 83.38 112 CYS A O 1
ATOM 894 N N . GLY A 1 113 ? 14.268 1.077 -16.789 1.00 82.62 113 GLY A N 1
ATOM 895 C CA . GLY A 1 113 ? 12.823 1.248 -16.632 1.00 82.62 113 GLY A CA 1
ATOM 896 C C . GLY A 1 113 ? 12.147 -0.016 -16.116 1.00 82.62 113 GLY A C 1
ATOM 897 O O . GLY A 1 113 ? 12.787 -1.048 -15.940 1.00 82.62 113 GLY A O 1
ATOM 898 N N . TYR A 1 114 ? 10.843 0.033 -15.854 1.00 86.75 114 TYR A N 1
ATOM 899 C CA . TYR A 1 114 ? 10.092 -1.154 -15.434 1.00 86.75 114 TYR A CA 1
ATOM 900 C C . TYR A 1 114 ? 9.923 -2.158 -16.582 1.00 86.75 114 TYR A C 1
ATOM 902 O O . TYR A 1 114 ? 10.004 -1.803 -17.757 1.00 86.75 114 TYR A O 1
ATOM 910 N N . ASN A 1 115 ? 9.718 -3.430 -16.234 1.00 87.25 115 ASN A N 1
ATOM 911 C CA . ASN A 1 115 ? 9.458 -4.490 -17.207 1.00 87.25 115 ASN A CA 1
ATOM 912 C C . ASN A 1 115 ? 8.152 -4.198 -17.966 1.00 87.25 115 ASN A C 1
ATOM 914 O O . ASN A 1 115 ? 7.140 -3.923 -17.325 1.00 87.25 115 ASN A O 1
ATOM 918 N N . GLN A 1 116 ? 8.189 -4.262 -19.299 1.00 87.12 116 GLN A N 1
ATOM 919 C CA . GLN A 1 116 ? 7.049 -3.987 -20.185 1.00 87.12 116 GLN A CA 1
ATOM 920 C C . GLN A 1 116 ? 6.362 -5.265 -20.681 1.00 87.12 116 GLN A C 1
ATOM 922 O O . GLN A 1 116 ? 5.361 -5.204 -21.393 1.00 87.12 116 GLN A O 1
ATOM 927 N N . ASN A 1 117 ? 6.840 -6.443 -20.267 1.00 90.12 117 ASN A N 1
ATOM 928 C CA . ASN A 1 117 ? 6.177 -7.695 -20.595 1.00 90.12 117 ASN A CA 1
ATOM 929 C C . ASN A 1 117 ? 4.736 -7.696 -20.049 1.00 90.12 117 ASN A C 1
ATOM 931 O O . ASN A 1 117 ? 4.516 -7.696 -18.835 1.00 90.12 117 ASN A O 1
ATOM 935 N N . ARG A 1 118 ? 3.754 -7.732 -20.960 1.00 90.94 118 ARG A N 1
ATOM 936 C CA . ARG A 1 118 ? 2.314 -7.627 -20.657 1.00 90.94 118 ARG A CA 1
ATOM 937 C C . ARG A 1 118 ? 1.866 -8.590 -19.556 1.00 90.94 118 ARG A C 1
ATOM 939 O O . ARG A 1 118 ? 1.125 -8.197 -18.661 1.00 90.94 118 ARG A O 1
ATOM 946 N N . GLY A 1 119 ? 2.332 -9.841 -19.604 1.00 91.31 119 GLY A N 1
ATOM 947 C CA . GLY A 1 119 ? 1.953 -10.862 -18.624 1.00 91.31 119 GLY A CA 1
ATOM 948 C C . GLY A 1 119 ? 2.471 -10.543 -17.223 1.00 91.31 119 GLY A C 1
ATOM 949 O O . GLY A 1 119 ? 1.716 -10.612 -16.254 1.00 91.31 119 GLY A O 1
ATOM 950 N N . TYR A 1 120 ? 3.736 -10.124 -17.129 1.00 91.19 120 TYR A N 1
ATOM 951 C CA . TYR A 1 120 ? 4.335 -9.738 -15.856 1.00 91.19 120 TYR A CA 1
ATOM 952 C C . TYR A 1 120 ? 3.679 -8.481 -15.280 1.00 91.19 120 TYR A C 1
ATOM 954 O O . TYR A 1 120 ? 3.367 -8.470 -14.097 1.00 91.19 120 TYR A O 1
ATOM 962 N N . VAL A 1 121 ? 3.425 -7.456 -16.101 1.00 92.50 121 VAL A N 1
ATOM 963 C CA . VAL A 1 121 ? 2.812 -6.194 -15.649 1.00 92.50 121 VAL A CA 1
ATOM 964 C C . VAL A 1 121 ? 1.414 -6.413 -15.074 1.00 92.50 121 VAL A C 1
ATOM 966 O O . VAL A 1 121 ? 1.082 -5.862 -14.025 1.00 92.50 121 VAL A O 1
ATOM 969 N N . VAL A 1 122 ? 0.598 -7.254 -15.716 1.00 94.25 122 VAL A N 1
ATOM 970 C CA . VAL A 1 122 ? -0.727 -7.610 -15.190 1.00 94.25 122 VAL A CA 1
ATOM 971 C C . VAL A 1 122 ? -0.593 -8.398 -13.887 1.00 94.25 122 VAL A C 1
ATOM 973 O O . VAL A 1 122 ? -1.248 -8.065 -12.901 1.00 94.25 122 VAL A O 1
ATOM 976 N N . PHE A 1 123 ? 0.273 -9.413 -13.850 1.00 94.00 123 PHE A N 1
ATOM 977 C CA . PHE A 1 123 ? 0.498 -10.226 -12.653 1.00 94.00 123 PHE A CA 1
ATOM 978 C C . PHE A 1 123 ? 0.970 -9.381 -11.460 1.00 94.00 123 PHE A C 1
ATOM 980 O O . PHE A 1 123 ? 0.372 -9.429 -10.380 1.00 94.00 123 PHE A O 1
ATOM 987 N N . SER A 1 124 ? 2.011 -8.575 -11.665 1.00 93.25 124 SER A N 1
ATOM 988 C CA . SER A 1 124 ? 2.607 -7.740 -10.631 1.00 93.25 124 SER A CA 1
ATOM 989 C C . SER A 1 124 ? 1.661 -6.619 -10.213 1.00 93.25 124 SER A C 1
ATOM 991 O O . SER A 1 124 ? 1.472 -6.422 -9.017 1.00 93.25 124 SER A O 1
ATOM 993 N N . GLY A 1 125 ? 0.994 -5.930 -11.145 1.00 93.56 125 GLY A N 1
ATOM 994 C CA . GLY A 1 125 ? 0.053 -4.849 -10.842 1.00 93.56 125 GLY A CA 1
ATOM 995 C C . GLY A 1 125 ? -1.165 -5.334 -10.052 1.00 93.56 125 GLY A C 1
ATOM 996 O O . GLY A 1 125 ? -1.557 -4.717 -9.056 1.00 93.56 125 GLY A O 1
ATOM 997 N N . MET A 1 126 ? -1.737 -6.479 -10.437 1.00 94.88 126 MET A N 1
ATOM 998 C CA . MET A 1 126 ? -2.874 -7.069 -9.727 1.00 94.88 126 MET A CA 1
ATOM 999 C C . MET A 1 126 ? -2.481 -7.550 -8.329 1.00 94.88 126 MET A C 1
ATOM 1001 O O . MET A 1 126 ? -3.178 -7.240 -7.361 1.00 94.88 126 MET A O 1
ATOM 1005 N N . GLY A 1 127 ? -1.364 -8.272 -8.214 1.00 91.06 127 GLY A N 1
ATO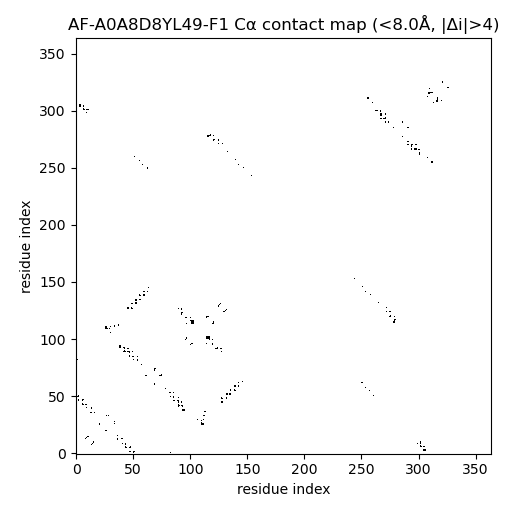M 1006 C CA . GLY A 1 127 ? -0.900 -8.837 -6.948 1.00 91.06 127 GLY A CA 1
ATOM 1007 C C . GLY A 1 127 ? -0.345 -7.804 -5.966 1.00 91.06 127 GLY A C 1
ATOM 1008 O O . GLY A 1 127 ? -0.537 -7.951 -4.760 1.00 91.06 127 GLY A O 1
ATOM 1009 N N . SER A 1 128 ? 0.304 -6.748 -6.462 1.00 91.56 128 SER A N 1
ATOM 1010 C CA . SER A 1 128 ? 0.908 -5.712 -5.616 1.00 91.56 128 SER A CA 1
ATOM 1011 C C . SER A 1 128 ? -0.067 -4.618 -5.202 1.00 91.56 128 SER A C 1
ATOM 1013 O O . SER A 1 128 ? 0.061 -4.126 -4.085 1.00 91.56 128 SER A O 1
ATOM 1015 N N . PHE A 1 129 ? -1.046 -4.254 -6.042 1.00 92.06 129 PHE A N 1
ATOM 1016 C CA . PHE A 1 129 ? -1.883 -3.078 -5.794 1.00 92.06 129 PHE A CA 1
ATOM 1017 C C . PHE A 1 129 ? -3.386 -3.330 -5.897 1.00 92.06 129 PHE A C 1
ATOM 1019 O O . PHE A 1 129 ? -4.085 -3.115 -4.912 1.00 92.06 129 PHE A O 1
ATOM 1026 N N . PHE A 1 130 ? -3.917 -3.798 -7.032 1.00 94.00 130 PHE A N 1
ATOM 1027 C CA . PHE A 1 130 ? -5.377 -3.830 -7.232 1.00 94.00 130 PHE A CA 1
ATOM 1028 C C . PHE A 1 130 ? -6.102 -4.848 -6.338 1.00 94.00 130 PHE A C 1
ATOM 1030 O O . PHE A 1 130 ? -7.132 -4.518 -5.750 1.00 94.00 130 PHE A O 1
ATOM 1037 N N . ILE A 1 131 ? -5.576 -6.067 -6.178 1.00 94.00 131 ILE A N 1
ATOM 1038 C CA . ILE A 1 131 ? -6.162 -7.057 -5.258 1.00 94.00 131 ILE A CA 1
ATOM 1039 C C . ILE A 1 131 ? -6.034 -6.579 -3.800 1.00 94.00 131 ILE A C 1
ATOM 1041 O O . ILE A 1 131 ? -7.056 -6.533 -3.105 1.00 94.00 131 ILE A O 1
ATOM 1045 N N . PRO A 1 132 ? -4.842 -6.162 -3.324 1.00 92.12 132 PRO A N 1
ATOM 1046 C CA . PRO A 1 132 ? -4.692 -5.547 -2.004 1.00 92.12 132 PRO A CA 1
ATOM 1047 C C . PRO A 1 132 ? -5.649 -4.367 -1.763 1.00 92.12 132 PRO A C 1
ATOM 1049 O O . PRO A 1 132 ? -6.291 -4.299 -0.714 1.00 92.12 132 PRO A O 1
ATOM 1052 N N . LEU A 1 133 ? -5.824 -3.487 -2.753 1.00 92.25 133 LEU A N 1
ATOM 1053 C CA . LEU A 1 133 ? -6.746 -2.353 -2.710 1.00 92.25 133 LEU A CA 1
ATOM 1054 C C . LEU A 1 133 ? -8.192 -2.800 -2.481 1.00 92.25 133 LEU A C 1
ATOM 1056 O O . LEU A 1 133 ? -8.863 -2.265 -1.601 1.00 92.25 133 LEU A O 1
ATOM 1060 N N . LEU A 1 134 ? -8.676 -3.797 -3.226 1.00 93.19 134 LEU A N 1
ATOM 1061 C CA . LEU A 1 134 ? -10.034 -4.321 -3.054 1.00 93.19 134 LEU A CA 1
ATOM 1062 C C . LEU A 1 134 ? -10.244 -4.915 -1.657 1.00 93.19 134 LEU A C 1
ATOM 1064 O O . LEU A 1 134 ? -11.270 -4.654 -1.025 1.00 93.19 134 LEU A O 1
ATOM 1068 N N . VAL A 1 135 ? -9.263 -5.666 -1.146 1.00 91.56 135 VAL A N 1
ATOM 1069 C CA . VAL A 1 135 ? -9.303 -6.222 0.216 1.00 91.56 135 VAL A CA 1
ATOM 1070 C C . VAL A 1 135 ? -9.391 -5.102 1.247 1.00 91.56 135 VAL A C 1
ATOM 1072 O O . VAL A 1 135 ? -10.241 -5.142 2.137 1.00 91.56 135 VAL A O 1
ATOM 1075 N N . VAL A 1 136 ? -8.549 -4.081 1.113 1.00 89.69 136 VAL A N 1
ATOM 1076 C CA . VAL A 1 136 ? -8.536 -2.909 1.990 1.00 89.69 136 VAL A CA 1
ATOM 1077 C C . VAL A 1 136 ? -9.884 -2.197 1.958 1.00 89.69 136 VAL A C 1
ATOM 1079 O O . VAL A 1 136 ? -10.501 -2.023 3.009 1.00 89.69 136 VAL A O 1
ATOM 1082 N N . LEU A 1 137 ? -10.387 -1.843 0.775 1.00 90.62 137 LEU A N 1
ATOM 1083 C CA . LEU A 1 137 ? -11.672 -1.160 0.615 1.00 90.62 137 LEU A CA 1
ATOM 1084 C C . LEU A 1 137 ? -12.822 -1.966 1.228 1.00 90.62 137 LEU A C 1
ATOM 1086 O O . LEU A 1 137 ? -13.633 -1.410 1.971 1.00 90.62 137 LEU A O 1
ATOM 1090 N N . TYR A 1 138 ? -12.859 -3.280 0.994 1.00 90.88 138 TYR A N 1
ATOM 1091 C CA . TYR A 1 138 ? -13.849 -4.171 1.595 1.00 90.88 138 TYR A CA 1
ATOM 1092 C C . TYR A 1 138 ? -13.772 -4.166 3.127 1.00 90.88 138 TYR A C 1
ATOM 1094 O O . TYR A 1 138 ? -14.787 -4.003 3.814 1.00 90.88 138 TYR A O 1
ATOM 1102 N N . VAL A 1 139 ? -12.564 -4.310 3.675 1.00 89.56 139 VAL A N 1
ATOM 1103 C CA . VAL A 1 139 ? -12.335 -4.304 5.120 1.00 89.56 139 VAL A CA 1
ATOM 1104 C C . VAL A 1 139 ? -12.768 -2.969 5.729 1.00 89.56 139 VAL A C 1
ATOM 1106 O O . VAL A 1 139 ? -13.506 -2.967 6.716 1.00 89.56 139 VAL A O 1
ATOM 1109 N N . TYR A 1 140 ? -12.401 -1.833 5.134 1.00 85.44 140 TYR A N 1
ATOM 1110 C CA . TYR A 1 140 ? -12.807 -0.516 5.630 1.00 85.44 140 TYR A CA 1
ATOM 1111 C C . TYR A 1 140 ? -14.304 -0.259 5.494 1.00 85.44 140 TYR A C 1
ATOM 1113 O O . TYR A 1 140 ? -14.893 0.304 6.415 1.00 85.44 140 TYR A O 1
ATOM 1121 N N . ALA A 1 141 ? -14.950 -0.714 4.418 1.00 88.00 141 ALA A N 1
ATOM 1122 C CA . ALA A 1 141 ? -16.403 -0.646 4.294 1.00 88.00 141 ALA A CA 1
ATOM 1123 C C . ALA A 1 141 ? -17.080 -1.413 5.442 1.00 88.00 141 ALA A C 1
ATOM 1125 O O . ALA A 1 141 ? -17.959 -0.880 6.124 1.00 88.00 141 ALA A O 1
ATOM 1126 N N . LYS A 1 142 ? -16.606 -2.630 5.743 1.00 87.50 142 LYS A N 1
ATOM 1127 C CA . LYS A 1 142 ? -17.096 -3.415 6.885 1.00 87.50 142 LYS A CA 1
ATOM 1128 C C . LYS A 1 142 ? -16.833 -2.723 8.224 1.00 87.50 142 LYS A C 1
ATOM 1130 O O . LYS A 1 142 ? -17.737 -2.696 9.059 1.00 87.50 142 LYS A O 1
ATOM 1135 N N . ILE A 1 143 ? -15.643 -2.157 8.436 1.00 84.62 143 ILE A N 1
ATOM 1136 C CA . ILE A 1 143 ? -15.311 -1.398 9.653 1.00 84.62 143 ILE A CA 1
ATOM 1137 C C . ILE A 1 143 ? -16.267 -0.210 9.811 1.00 84.62 143 ILE A C 1
ATOM 1139 O O . ILE A 1 143 ? -16.876 -0.065 10.870 1.00 84.62 143 ILE A O 1
ATOM 1143 N N . SER A 1 144 ? -16.454 0.597 8.766 1.00 83.31 144 SER A N 1
ATOM 1144 C CA . SER A 1 144 ? -17.336 1.768 8.776 1.00 83.31 144 SER A CA 1
ATOM 1145 C C . SER A 1 144 ? -18.791 1.388 9.051 1.00 83.31 144 SER A C 1
ATOM 1147 O O . SER A 1 144 ? -19.43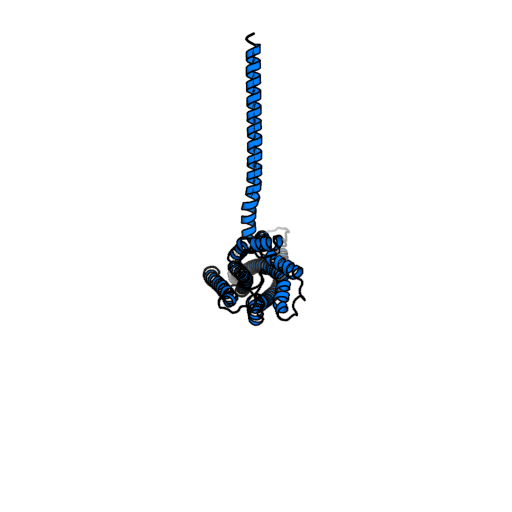0 2.008 9.899 1.00 83.31 144 SER A O 1
ATOM 1149 N N . CYS A 1 145 ? -19.302 0.313 8.441 1.00 86.62 145 CYS A N 1
ATOM 1150 C CA . CYS A 1 145 ? -20.636 -0.207 8.754 1.00 86.62 145 CYS A CA 1
ATOM 1151 C C . CYS A 1 145 ? -20.761 -0.646 10.221 1.00 86.62 145 CYS A C 1
ATOM 1153 O O . CYS A 1 145 ? -21.772 -0.371 10.869 1.00 86.62 145 CYS A O 1
ATOM 1155 N N . VAL A 1 146 ? -19.750 -1.332 10.765 1.00 84.19 146 VAL A N 1
ATOM 1156 C CA . VAL A 1 146 ? -19.738 -1.757 12.174 1.00 84.19 146 VAL A CA 1
ATOM 1157 C C . VAL A 1 146 ? -19.702 -0.547 13.108 1.00 84.19 146 VAL A C 1
ATOM 1159 O O . VAL A 1 146 ? -20.417 -0.537 14.109 1.00 84.19 146 VAL A O 1
ATOM 1162 N N . ILE A 1 147 ? -18.917 0.481 12.782 1.00 80.62 147 ILE A N 1
ATOM 1163 C CA . ILE A 1 147 ? -18.852 1.731 13.545 1.00 80.62 147 ILE A CA 1
ATOM 1164 C C . ILE A 1 147 ? -20.199 2.460 13.505 1.00 80.62 147 ILE A C 1
ATOM 1166 O O . ILE A 1 147 ? -20.702 2.825 14.565 1.00 80.62 147 ILE A O 1
ATOM 1170 N N . ALA A 1 148 ? -20.820 2.601 12.331 1.00 82.06 148 ALA A N 1
ATOM 1171 C CA . ALA A 1 148 ? -22.120 3.257 12.175 1.00 82.06 148 ALA A CA 1
ATOM 1172 C C . ALA A 1 148 ? -23.212 2.555 12.998 1.00 82.06 148 ALA A C 1
ATOM 1174 O O . ALA A 1 148 ? -23.898 3.185 13.799 1.00 82.06 148 ALA A O 1
ATOM 1175 N N . ARG A 1 149 ? -23.296 1.219 12.908 1.00 82.88 149 ARG A N 1
ATOM 1176 C CA . ARG A 1 149 ? -24.223 0.420 13.733 1.00 82.88 149 ARG A CA 1
ATOM 1177 C C . ARG A 1 149 ? -23.985 0.627 15.229 1.00 82.88 149 ARG A C 1
ATOM 1179 O O . ARG A 1 149 ? -24.930 0.695 16.010 1.00 82.88 149 ARG A O 1
ATOM 1186 N N . ARG A 1 150 ? -22.721 0.723 15.650 1.00 76.12 150 ARG A N 1
ATOM 1187 C CA . ARG A 1 150 ? -22.362 0.950 17.056 1.00 76.12 150 ARG A CA 1
ATOM 1188 C C . ARG A 1 150 ? -22.706 2.359 17.519 1.00 76.12 150 ARG A C 1
ATOM 1190 O O . ARG A 1 150 ? -23.119 2.497 18.663 1.00 76.12 150 ARG A O 1
ATOM 1197 N N . HIS A 1 151 ? -22.552 3.371 16.670 1.00 78.69 151 HIS A N 1
ATOM 1198 C CA . HIS A 1 151 ? -22.927 4.743 16.998 1.00 78.69 151 HIS A CA 1
ATOM 1199 C C . HIS A 1 151 ? -24.429 4.843 17.281 1.00 78.69 151 HIS A C 1
ATOM 1201 O O . HIS A 1 151 ? -24.805 5.260 18.373 1.00 78.69 151 HIS A O 1
ATOM 1207 N N . ASN A 1 152 ? -25.260 4.293 16.391 1.00 82.06 152 ASN A N 1
ATOM 1208 C CA . ASN A 1 152 ? -26.716 4.274 16.558 1.00 82.06 152 ASN A CA 1
ATOM 1209 C C . ASN A 1 152 ? -27.138 3.520 17.835 1.00 82.06 152 ASN A C 1
ATOM 1211 O O . ASN A 1 152 ? -27.969 3.995 18.607 1.00 82.06 152 ASN A O 1
ATOM 1215 N N . ASN A 1 153 ? -26.514 2.369 18.121 1.00 80.62 153 ASN A N 1
ATOM 1216 C CA . ASN A 1 153 ? -26.793 1.611 19.348 1.00 80.62 153 ASN A CA 1
ATOM 1217 C C . ASN A 1 153 ? -26.388 2.375 20.623 1.00 80.62 153 ASN A C 1
ATOM 1219 O O . ASN A 1 153 ? -27.036 2.244 21.660 1.00 80.62 153 ASN A O 1
ATOM 1223 N N . LEU A 1 154 ? -25.299 3.146 20.571 1.00 75.56 154 LEU A N 1
ATOM 1224 C CA . LEU A 1 154 ? -24.835 3.965 21.691 1.00 75.56 154 LEU A CA 1
ATOM 1225 C C . LEU A 1 154 ? -25.776 5.136 21.971 1.00 75.56 154 LEU A C 1
ATOM 1227 O O . LEU A 1 154 ? -26.019 5.444 23.136 1.00 75.56 154 LEU A O 1
ATOM 1231 N N . GLU A 1 155 ? -26.309 5.765 20.928 1.00 78.44 155 GLU A N 1
ATOM 1232 C CA . GLU A 1 155 ? -27.306 6.830 21.053 1.00 78.44 155 GLU A CA 1
ATOM 1233 C C . GLU A 1 155 ? -28.613 6.306 21.649 1.00 78.44 155 GLU A C 1
ATOM 1235 O O . GLU A 1 155 ? -29.114 6.890 22.611 1.00 78.44 155 GLU A O 1
ATOM 1240 N N . ALA A 1 156 ? -29.090 5.147 21.183 1.00 78.31 156 ALA A N 1
ATOM 1241 C CA . ALA A 1 156 ? -30.272 4.487 21.737 1.00 78.31 156 ALA A CA 1
ATOM 1242 C C . ALA A 1 156 ? -30.110 4.148 23.234 1.00 78.31 156 ALA A C 1
ATOM 1244 O O . ALA A 1 156 ? -31.007 4.394 24.043 1.00 78.31 156 ALA A O 1
ATOM 1245 N N . LEU A 1 157 ? -28.938 3.639 23.638 1.00 73.81 157 LEU A N 1
ATOM 1246 C CA . LEU A 1 157 ? -28.637 3.362 25.049 1.00 73.81 157 LEU A CA 1
ATOM 1247 C C . LEU A 1 157 ? -28.565 4.639 25.898 1.00 73.81 157 LEU A C 1
ATOM 1249 O O . LEU A 1 157 ? -29.005 4.637 27.048 1.00 73.81 157 LEU A O 1
ATOM 1253 N N . ASN A 1 158 ? -28.006 5.722 25.354 1.00 71.75 158 ASN A N 1
ATOM 1254 C CA . ASN A 1 158 ? -27.907 6.996 26.063 1.00 71.75 158 ASN A CA 1
ATOM 1255 C C . ASN A 1 158 ? -29.290 7.641 26.251 1.00 71.75 158 ASN A C 1
ATOM 1257 O O . ASN A 1 158 ? -29.581 8.175 27.320 1.00 71.75 158 ASN A O 1
ATOM 1261 N N . GLN A 1 159 ? -30.169 7.523 25.251 1.00 75.50 159 GLN A N 1
ATOM 1262 C CA . GLN A 1 159 ? -31.569 7.936 25.358 1.00 75.50 159 GLN A CA 1
ATOM 1263 C C . GLN A 1 159 ? -32.315 7.132 26.427 1.00 75.50 159 GLN A C 1
ATOM 1265 O O . GLN A 1 159 ? -32.907 7.739 27.317 1.00 75.50 159 GLN A O 1
ATOM 1270 N N . GLN A 1 160 ? -32.222 5.795 26.422 1.00 69.44 160 GLN A N 1
ATOM 1271 C CA . GLN A 1 160 ? -32.839 4.962 27.468 1.00 69.44 160 GLN A CA 1
ATOM 1272 C C . GLN A 1 160 ? -32.349 5.323 28.874 1.00 69.44 160 GLN A C 1
ATOM 1274 O O . GLN A 1 160 ? -33.132 5.353 29.821 1.00 69.44 160 GLN A O 1
ATOM 1279 N N . HIS A 1 161 ? -31.057 5.608 29.026 1.00 68.62 161 HIS A N 1
ATOM 1280 C CA . HIS A 1 161 ? -30.500 6.023 30.306 1.00 68.62 161 HIS A CA 1
ATOM 1281 C C . HIS A 1 161 ? -31.008 7.404 30.749 1.00 68.62 161 HIS A C 1
ATOM 1283 O O . HIS A 1 161 ? -31.326 7.573 31.924 1.00 68.62 161 HIS A O 1
ATOM 1289 N N . ASN A 1 162 ? -31.128 8.373 29.837 1.00 66.25 162 ASN A N 1
ATOM 1290 C CA . ASN A 1 162 ? -31.672 9.695 30.158 1.00 66.25 162 ASN A CA 1
ATOM 1291 C C . ASN A 1 162 ? -33.157 9.626 30.544 1.00 66.25 162 ASN A C 1
ATOM 1293 O O . ASN A 1 162 ? -33.551 10.252 31.526 1.00 66.25 162 ASN A O 1
ATOM 1297 N N . LEU A 1 163 ? -33.950 8.813 29.837 1.00 69.31 163 LEU A N 1
ATOM 1298 C CA . LEU A 1 163 ? -35.353 8.536 30.166 1.00 69.31 163 LEU A CA 1
ATOM 1299 C C . LEU A 1 163 ? -35.486 7.867 31.544 1.00 69.31 163 LEU A C 1
ATOM 1301 O O . LEU A 1 163 ? -36.189 8.383 32.410 1.00 69.31 163 LEU A O 1
ATOM 1305 N N . GLY A 1 164 ? -34.735 6.790 31.798 1.00 61.78 164 GLY A N 1
ATOM 1306 C CA . GLY A 1 164 ? -34.755 6.096 33.092 1.00 61.78 164 GLY A CA 1
ATOM 1307 C C . GLY A 1 164 ? -34.229 6.945 34.257 1.00 61.78 164 GLY A C 1
ATOM 1308 O O . GLY A 1 164 ? -34.722 6.834 35.378 1.00 61.78 164 GLY A O 1
ATOM 1309 N N . ARG A 1 165 ? -33.261 7.839 34.012 1.00 60.47 165 ARG A N 1
ATOM 1310 C CA . ARG A 1 165 ? -32.798 8.825 35.002 1.00 60.47 165 ARG A CA 1
ATOM 1311 C C . ARG A 1 165 ? -33.900 9.836 35.333 1.00 60.47 165 ARG A C 1
ATOM 1313 O O . ARG A 1 165 ? -34.089 10.143 36.506 1.00 60.47 165 ARG A O 1
ATOM 1320 N N . HIS A 1 166 ? -34.637 10.322 34.335 1.00 57.94 166 HIS A N 1
ATOM 1321 C CA . HIS A 1 166 ? -35.769 11.231 34.543 1.00 57.94 166 HIS A CA 1
ATOM 1322 C C . HIS A 1 166 ? -36.897 10.576 35.352 1.00 57.94 166 HIS A C 1
ATOM 1324 O O . HIS A 1 166 ? -37.448 11.202 36.256 1.00 57.94 166 HIS A O 1
ATOM 1330 N N . GLU A 1 167 ? -37.214 9.309 35.077 1.00 59.53 167 GLU A N 1
ATOM 1331 C CA . GLU A 1 167 ? -38.211 8.556 35.850 1.00 59.53 167 GLU A CA 1
ATOM 1332 C C . GLU A 1 167 ? -37.763 8.293 37.291 1.00 59.53 167 GLU A C 1
ATOM 1334 O O . GLU A 1 167 ? -38.555 8.442 38.221 1.00 59.53 167 GLU A O 1
ATOM 1339 N N . MET A 1 168 ? -36.483 7.976 37.505 1.00 57.38 168 MET A N 1
ATOM 1340 C CA . MET A 1 168 ? -35.929 7.767 38.846 1.00 57.38 168 MET A CA 1
ATOM 1341 C C . MET A 1 168 ? -35.950 9.055 39.686 1.00 57.38 168 MET A C 1
ATOM 1343 O O . MET A 1 168 ? -36.308 9.013 40.864 1.00 57.38 168 MET A O 1
ATOM 1347 N N . ILE A 1 169 ? -35.624 10.207 39.085 1.00 58.00 169 ILE A N 1
ATOM 1348 C CA . ILE A 1 169 ? -35.707 11.520 39.747 1.00 58.00 169 ILE A CA 1
ATOM 1349 C C . ILE A 1 169 ? -37.163 11.840 40.116 1.00 58.00 169 ILE A C 1
ATOM 1351 O O . ILE A 1 169 ? -37.428 12.220 41.255 1.00 58.00 169 ILE A O 1
ATOM 1355 N N . LYS A 1 170 ? -38.121 11.597 39.210 1.00 53.41 170 LYS A N 1
ATOM 1356 C CA . LYS A 1 170 ? -39.557 11.763 39.500 1.00 53.41 170 LYS A CA 1
ATOM 1357 C C . LYS A 1 170 ? -40.030 10.881 40.662 1.00 53.41 170 LYS A C 1
ATOM 1359 O O . LYS A 1 170 ? -40.691 11.384 41.566 1.00 53.41 170 LYS A O 1
ATOM 1364 N N . HIS A 1 171 ? -39.654 9.600 40.685 1.00 52.50 171 HIS A N 1
ATOM 1365 C CA . HIS A 1 171 ? -40.010 8.686 41.780 1.00 52.50 171 HIS A CA 1
ATOM 1366 C C . HIS A 1 171 ? -39.389 9.095 43.125 1.00 52.50 171 HIS A C 1
ATOM 1368 O O . HIS A 1 171 ? -40.050 8.992 44.156 1.00 52.50 171 HIS A O 1
ATOM 1374 N N . THR A 1 172 ? -38.150 9.597 43.126 1.00 52.25 172 THR A N 1
ATOM 1375 C CA . THR A 1 172 ? -37.461 10.039 44.353 1.00 52.25 172 THR A CA 1
ATOM 1376 C C . THR A 1 172 ? -38.091 11.316 44.917 1.00 52.25 172 THR A C 1
ATOM 1378 O O . THR A 1 172 ? -38.351 11.395 46.116 1.00 52.25 172 THR A O 1
ATOM 1381 N N . CYS A 1 173 ? -38.422 12.287 44.058 1.00 47.09 173 CYS A N 1
ATOM 1382 C CA . CYS A 1 173 ? -39.133 13.502 44.467 1.00 47.09 173 CYS A CA 1
ATOM 1383 C C . CYS A 1 173 ? -40.548 13.202 44.987 1.00 47.09 173 CYS A C 1
ATOM 1385 O O . CYS A 1 173 ? -40.966 13.795 45.979 1.00 47.09 173 CYS A O 1
ATOM 1387 N N . SER A 1 174 ? -41.263 12.247 44.382 1.00 41.88 174 SER A N 1
ATOM 1388 C CA . SER A 1 174 ? -42.606 11.859 44.838 1.00 41.88 174 SER A CA 1
ATOM 1389 C C . SER A 1 174 ? -42.586 11.153 46.201 1.00 41.88 174 SER A C 1
ATOM 1391 O O . SER A 1 174 ? -43.490 11.356 47.009 1.00 41.88 174 SER A O 1
ATOM 1393 N N . HIS A 1 175 ? -41.545 10.364 46.494 1.00 44.72 175 HIS A N 1
ATOM 1394 C CA . HIS A 1 175 ? -41.382 9.707 47.797 1.00 44.72 175 HIS A CA 1
ATOM 1395 C C . HIS A 1 175 ? -40.975 10.690 48.908 1.00 44.72 175 HIS A C 1
ATOM 1397 O O . HIS A 1 175 ? -41.356 10.506 50.063 1.00 44.72 175 HIS A O 1
ATOM 1403 N N . HIS A 1 176 ? -40.233 11.751 48.567 1.00 39.56 176 HIS A N 1
ATOM 1404 C CA . HIS A 1 176 ? -39.870 12.804 49.519 1.00 39.56 176 HIS A CA 1
ATOM 1405 C C . HIS A 1 176 ? -41.078 13.678 49.894 1.00 39.56 176 HIS A C 1
ATOM 1407 O O . HIS A 1 176 ? -41.229 14.063 51.051 1.00 39.56 176 HIS A O 1
ATOM 1413 N N . HIS A 1 177 ? -41.996 13.908 48.949 1.00 36.91 177 HIS A N 1
ATOM 1414 C CA . HIS A 1 177 ? -43.205 14.698 49.195 1.00 36.91 177 HIS A CA 1
ATOM 1415 C C . HIS A 1 177 ? -44.217 13.999 50.120 1.00 36.91 177 HIS A C 1
ATOM 1417 O O . HIS A 1 177 ? -44.944 14.671 50.851 1.00 36.91 177 HIS A O 1
ATOM 1423 N N . HIS A 1 178 ? -44.246 12.660 50.137 1.00 38.62 178 HIS A N 1
ATOM 1424 C CA . HIS A 1 178 ? -45.159 11.898 50.996 1.00 38.62 178 HIS A CA 1
ATOM 1425 C C . HIS A 1 178 ? -44.715 11.831 52.465 1.00 38.62 178 HIS A C 1
ATOM 1427 O O . HIS A 1 178 ? -45.566 11.753 53.349 1.00 38.62 178 HIS A O 1
ATOM 1433 N N . HIS A 1 179 ? -43.410 11.918 52.747 1.00 40.91 179 HIS A N 1
ATOM 1434 C CA . HIS A 1 179 ? -42.902 11.910 54.125 1.00 40.91 179 HIS A CA 1
ATOM 1435 C C . HIS A 1 179 ? -43.116 13.237 54.867 1.00 40.91 179 HIS A C 1
ATOM 1437 O O . HIS A 1 179 ? -43.110 13.253 56.095 1.00 40.91 179 HIS A O 1
ATOM 1443 N N . HIS A 1 180 ? -43.346 14.341 54.151 1.00 35.50 180 HIS A N 1
ATOM 1444 C CA . HIS A 1 180 ? -43.497 15.663 54.766 1.00 35.50 180 HIS A CA 1
ATOM 1445 C C . HIS A 1 180 ? -44.925 15.989 55.243 1.00 35.50 180 HIS A C 1
ATOM 1447 O O . HIS A 1 180 ? -45.117 17.006 55.903 1.00 35.50 180 HIS A O 1
ATOM 1453 N N . HIS A 1 181 ? -45.920 15.137 54.961 1.00 33.78 181 HIS A N 1
ATOM 1454 C CA . HIS A 1 181 ? -47.326 15.390 55.316 1.00 33.78 181 HIS A CA 1
ATOM 1455 C C . HIS A 1 181 ? -47.853 14.626 56.545 1.00 33.78 181 HIS A C 1
ATOM 1457 O O . HIS A 1 181 ? -49.030 14.774 56.866 1.00 33.78 181 HIS A O 1
ATOM 1463 N N . GLN A 1 182 ? -47.026 13.855 57.265 1.00 34.97 182 GLN A N 1
ATOM 1464 C CA . GLN A 1 182 ? -47.485 13.085 58.439 1.00 34.97 182 GLN A CA 1
ATOM 1465 C C . GLN A 1 182 ? -47.091 13.634 59.820 1.00 34.97 182 GLN A C 1
ATOM 1467 O O . GLN A 1 182 ? -47.459 13.031 60.821 1.00 34.97 182 GLN A O 1
ATOM 1472 N N . HIS A 1 183 ? -46.447 14.799 59.920 1.00 35.56 183 HIS A N 1
ATOM 1473 C CA . HIS A 1 183 ? -46.238 15.461 61.215 1.00 35.56 183 HIS A CA 1
ATOM 1474 C C . HIS A 1 183 ? -46.945 16.815 61.260 1.00 35.56 183 HIS A C 1
ATOM 1476 O O . HIS A 1 183 ? -46.373 17.850 60.930 1.00 35.56 183 HIS A O 1
ATOM 1482 N N . LYS A 1 184 ? -48.208 16.798 61.695 1.00 25.95 184 LYS A N 1
ATOM 1483 C CA . LYS A 1 184 ? -48.890 17.980 62.230 1.00 25.95 184 LYS A CA 1
ATOM 1484 C C . LYS A 1 184 ? -48.857 17.861 63.761 1.00 25.95 184 LYS A C 1
ATOM 1486 O O . LYS A 1 184 ? -49.419 16.892 64.269 1.00 25.95 184 LYS A O 1
ATOM 1491 N N . PRO A 1 185 ? -48.190 18.758 64.506 1.00 31.19 185 PRO A N 1
ATOM 1492 C CA . PRO A 1 185 ? -48.312 18.784 65.955 1.00 31.19 185 PRO A CA 1
ATOM 1493 C C . PRO A 1 185 ? -49.591 19.549 66.311 1.00 31.19 185 PRO A C 1
ATOM 1495 O O . PRO A 1 185 ? -49.721 20.721 65.966 1.00 31.19 185 PRO A O 1
ATOM 1498 N N . ASN A 1 186 ? -50.541 18.891 66.974 1.00 27.75 186 ASN A N 1
ATOM 1499 C CA . ASN A 1 186 ? -51.594 19.593 67.704 1.00 27.75 186 ASN A CA 1
ATOM 1500 C C . ASN A 1 186 ? -51.080 19.832 69.128 1.00 27.75 186 ASN A C 1
ATOM 1502 O O . ASN A 1 186 ? -50.921 18.884 69.894 1.00 27.75 186 ASN A O 1
ATOM 1506 N N . HIS A 1 187 ? -50.805 21.093 69.444 1.00 28.92 187 HIS A N 1
ATOM 1507 C CA . HIS A 1 187 ? -50.842 21.620 70.804 1.00 28.92 187 HIS A CA 1
ATOM 1508 C C . HIS A 1 187 ? -52.231 22.229 71.013 1.00 28.92 187 HIS A C 1
ATOM 1510 O O . HIS A 1 187 ? -52.712 22.911 70.114 1.00 28.92 187 HIS A O 1
ATOM 1516 N N . ASP A 1 188 ? -52.871 21.936 72.145 1.00 26.42 188 ASP A N 1
ATOM 1517 C CA . ASP A 1 188 ? -53.357 22.967 73.071 1.00 26.42 188 ASP A CA 1
ATOM 1518 C C . ASP A 1 188 ? -53.880 22.346 74.377 1.00 26.42 188 ASP A C 1
ATOM 1520 O O . ASP A 1 188 ? -54.280 21.182 74.440 1.00 26.42 188 ASP A O 1
ATOM 1524 N N . GLU A 1 189 ? -53.733 23.151 75.426 1.00 24.62 189 GLU A N 1
ATOM 1525 C CA . GLU A 1 189 ? -53.839 22.897 76.862 1.00 24.62 189 GLU A CA 1
ATOM 1526 C C . GLU A 1 189 ? -55.239 22.526 77.385 1.00 24.62 189 GLU A C 1
ATOM 1528 O O . GLU A 1 189 ? -56.261 22.895 76.814 1.00 24.62 189 GLU A O 1
ATOM 1533 N N . SER A 1 190 ? -55.256 21.857 78.550 1.00 23.48 190 SER A N 1
ATOM 1534 C CA . SER A 1 190 ? -55.838 22.355 79.819 1.00 23.48 190 SER A CA 1
ATOM 1535 C C . SER A 1 190 ? -56.500 21.251 80.662 1.00 23.48 190 SER A C 1
ATOM 1537 O O . SER A 1 190 ? -57.567 20.741 80.346 1.00 23.48 190 SER A O 1
ATOM 1539 N N . ASP A 1 191 ? -55.833 20.932 81.775 1.00 23.86 191 ASP A N 1
ATOM 1540 C CA . ASP A 1 191 ? -56.355 20.950 83.153 1.00 23.86 191 ASP A CA 1
ATOM 1541 C C . ASP A 1 191 ? -57.740 20.336 83.484 1.00 23.86 191 ASP A C 1
ATOM 1543 O O . ASP A 1 191 ? -58.778 20.948 83.239 1.00 23.86 191 ASP A O 1
ATOM 1547 N N . LYS A 1 192 ? -57.750 19.201 84.214 1.00 24.02 192 LYS A N 1
ATOM 1548 C CA . LYS A 1 192 ? -58.177 19.090 85.638 1.00 24.02 192 LYS A CA 1
ATOM 1549 C C . LYS A 1 192 ? -58.522 17.654 86.089 1.00 24.02 192 LYS A C 1
ATOM 1551 O O . LYS A 1 192 ? -59.405 17.010 85.548 1.00 24.02 192 LYS A O 1
ATOM 1556 N N . SER A 1 193 ? -57.880 17.286 87.202 1.00 22.95 193 SER A N 1
ATOM 1557 C CA . SER A 1 193 ? -58.407 16.641 88.423 1.00 22.95 193 SER A CA 1
ATOM 1558 C C . SER A 1 193 ? -59.031 15.225 88.425 1.00 22.95 193 SER A C 1
ATOM 1560 O O . SER A 1 193 ? -60.131 14.988 87.950 1.00 22.95 193 SER A O 1
ATOM 1562 N N . GLU A 1 194 ? -58.316 14.370 89.170 1.00 24.75 194 GLU A N 1
ATOM 1563 C CA . GLU A 1 194 ? -58.742 13.406 90.204 1.00 24.75 194 GLU A CA 1
ATOM 1564 C C . GLU A 1 194 ? -59.512 12.092 89.922 1.00 24.75 194 GLU A C 1
ATOM 1566 O O . GLU A 1 194 ? -60.656 12.062 89.488 1.00 24.75 194 GLU A O 1
ATOM 1571 N N . LYS A 1 195 ? -58.883 11.049 90.504 1.00 23.69 195 LYS A N 1
ATOM 1572 C CA . LYS A 1 195 ? -59.395 9.854 91.211 1.00 23.69 195 LYS A CA 1
ATOM 1573 C C . LYS A 1 195 ? -59.802 8.606 90.416 1.00 23.69 195 LYS A C 1
ATOM 1575 O O . LYS A 1 195 ? -60.771 8.596 89.676 1.00 23.69 195 LYS A O 1
ATOM 1580 N N . GLY A 1 196 ? -59.167 7.495 90.815 1.00 22.86 196 GLY A N 1
ATOM 1581 C CA . GLY A 1 196 ? -59.888 6.249 91.102 1.00 22.86 196 GLY A CA 1
ATOM 1582 C C . GLY A 1 196 ? -59.498 5.017 90.286 1.00 22.86 196 GLY A C 1
ATOM 1583 O O . GLY A 1 196 ? -60.055 4.785 89.229 1.00 22.86 196 GLY A O 1
ATOM 1584 N N . SER A 1 197 ? -58.586 4.220 90.850 1.00 22.98 197 SER A N 1
ATOM 1585 C CA . SER A 1 197 ? -58.611 2.745 90.941 1.00 22.98 197 SER A CA 1
ATOM 1586 C C . SER A 1 197 ? -58.970 1.852 89.728 1.00 22.98 197 SER A C 1
ATOM 1588 O O . SER A 1 197 ? -60.108 1.796 89.279 1.00 22.98 197 SER A O 1
ATOM 1590 N N . SER A 1 198 ? -57.989 0.989 89.422 1.00 24.75 198 SER A N 1
ATOM 1591 C CA . SER A 1 198 ? -58.071 -0.473 89.204 1.00 24.75 198 SER A CA 1
ATOM 1592 C C . SER A 1 198 ? -58.757 -1.069 87.962 1.00 24.75 198 SER A C 1
ATOM 1594 O O . SER A 1 198 ? -59.974 -1.113 87.851 1.00 24.75 198 SER A O 1
ATOM 1596 N N . GLU A 1 199 ? -57.878 -1.722 87.189 1.00 26.67 199 GLU A N 1
ATOM 1597 C CA . GLU A 1 199 ? -57.994 -3.056 86.575 1.00 26.67 199 GLU A CA 1
ATOM 1598 C C . GLU A 1 199 ? -58.742 -3.252 85.244 1.00 26.67 199 GLU A C 1
ATOM 1600 O O . GLU A 1 199 ? -59.901 -2.901 85.067 1.00 26.67 199 GLU A O 1
ATOM 1605 N N . SER A 1 200 ? -58.037 -3.989 84.365 1.00 29.03 200 SER A N 1
ATOM 1606 C CA . SER A 1 200 ? -58.487 -4.773 83.199 1.00 29.03 200 SER A CA 1
ATOM 1607 C C . SER A 1 200 ? -58.413 -4.157 81.784 1.00 29.03 200 SER A C 1
ATOM 1609 O O . SER A 1 200 ? -59.393 -4.099 81.057 1.00 29.03 200 SER A O 1
ATOM 1611 N N . GLU A 1 201 ? -57.198 -3.850 81.301 1.00 30.53 201 GLU A N 1
ATOM 1612 C CA . GLU A 1 201 ? -56.910 -3.731 79.852 1.00 30.53 201 GLU A CA 1
ATOM 1613 C C . GLU A 1 201 ? -55.526 -4.307 79.475 1.00 30.53 201 GLU A C 1
ATOM 1615 O O . GLU A 1 201 ? -54.655 -3.597 78.967 1.00 30.53 201 GLU A O 1
ATOM 1620 N N . GLU A 1 202 ? -55.284 -5.602 79.706 1.00 32.09 202 GLU A N 1
ATOM 1621 C CA . GLU A 1 202 ? -53.994 -6.222 79.330 1.00 32.09 202 GLU A CA 1
ATOM 1622 C C . GLU A 1 202 ? -54.057 -7.182 78.129 1.00 32.09 202 GLU A C 1
ATOM 1624 O O . GLU A 1 202 ? -53.021 -7.566 77.597 1.00 32.09 202 GLU A O 1
ATOM 1629 N N . ASN A 1 203 ? -55.240 -7.485 77.581 1.00 30.42 203 ASN A N 1
ATOM 1630 C CA . ASN A 1 203 ? -55.357 -8.458 76.479 1.00 30.42 203 ASN A CA 1
ATOM 1631 C C . ASN A 1 203 ? -55.642 -7.886 75.077 1.00 30.42 203 ASN A C 1
ATOM 1633 O O . ASN A 1 203 ? -55.664 -8.651 74.116 1.00 30.42 203 ASN A O 1
ATOM 1637 N N . LEU A 1 204 ? -55.770 -6.562 74.901 1.00 33.88 204 LEU A N 1
ATOM 1638 C CA . LEU A 1 204 ? -55.999 -5.958 73.569 1.00 33.88 204 LEU A CA 1
ATOM 1639 C C . LEU A 1 204 ? -54.785 -5.206 72.985 1.00 33.88 204 LEU A C 1
ATOM 1641 O O . LEU A 1 204 ? -54.778 -4.854 71.807 1.00 33.88 204 LEU A O 1
ATOM 1645 N N . LYS A 1 205 ? -53.713 -5.001 73.764 1.00 31.80 205 LYS A N 1
ATOM 1646 C CA . LYS A 1 205 ? -52.491 -4.310 73.297 1.00 31.80 205 LYS A CA 1
ATOM 1647 C C . LYS A 1 205 ? -51.421 -5.262 72.743 1.00 31.80 205 LYS A C 1
ATOM 1649 O O . LYS A 1 205 ? -50.628 -4.855 71.896 1.00 31.80 205 LYS A O 1
ATOM 1654 N N . ALA A 1 206 ? -51.441 -6.542 73.125 1.00 33.62 206 ALA A N 1
ATOM 1655 C CA . ALA A 1 206 ? -50.462 -7.533 72.663 1.00 33.62 206 ALA A CA 1
ATOM 1656 C C . ALA A 1 206 ? -50.688 -7.993 71.206 1.00 33.62 206 ALA A C 1
ATOM 1658 O O . ALA A 1 206 ? -49.725 -8.233 70.476 1.00 33.62 206 ALA A O 1
ATOM 1659 N N . HIS A 1 207 ? -51.942 -8.056 70.738 1.00 33.75 207 HIS A N 1
ATOM 1660 C CA . HIS A 1 207 ? -52.252 -8.516 69.375 1.00 33.75 207 HIS A CA 1
ATOM 1661 C C . HIS A 1 207 ? -51.984 -7.448 68.297 1.00 33.75 207 HIS A C 1
ATOM 1663 O O . HIS A 1 207 ? -51.674 -7.772 67.152 1.00 33.75 207 HIS A O 1
ATOM 1669 N N . ASN A 1 208 ? -52.035 -6.164 68.666 1.00 34.72 208 ASN A N 1
ATOM 1670 C CA . ASN A 1 208 ? -51.792 -5.054 67.741 1.00 34.72 208 ASN A CA 1
ATOM 1671 C C . ASN A 1 208 ? -50.285 -4.770 67.551 1.00 34.72 208 ASN A C 1
ATOM 1673 O O . ASN A 1 208 ? -49.844 -4.374 66.474 1.00 34.72 208 ASN A O 1
ATOM 1677 N N . ASN A 1 209 ? -49.463 -5.050 68.570 1.00 36.91 209 ASN A N 1
ATOM 1678 C CA . ASN A 1 209 ? -48.015 -4.822 68.514 1.00 36.91 209 ASN A CA 1
ATOM 1679 C C . ASN A 1 209 ? -47.273 -5.878 67.669 1.00 36.91 209 ASN A C 1
ATOM 1681 O O . ASN A 1 209 ? -46.318 -5.556 66.961 1.00 36.91 209 ASN A O 1
ATOM 1685 N N . ASN A 1 210 ? -47.753 -7.128 67.678 1.00 38.41 210 ASN A N 1
ATOM 1686 C CA . ASN A 1 210 ? -47.152 -8.219 66.903 1.00 38.41 210 ASN A CA 1
ATOM 1687 C C . ASN A 1 210 ? -47.397 -8.072 65.388 1.00 38.41 210 ASN A C 1
ATOM 1689 O O . ASN A 1 210 ? -46.509 -8.351 64.581 1.00 38.41 210 ASN A O 1
ATOM 1693 N N . ASN A 1 211 ? -48.568 -7.555 64.997 1.00 41.41 211 ASN A N 1
ATOM 1694 C CA . ASN A 1 211 ? -48.876 -7.244 63.599 1.00 41.41 211 ASN A CA 1
ATOM 1695 C C . ASN A 1 211 ? -48.024 -6.082 63.067 1.00 41.41 211 ASN A C 1
ATOM 1697 O O . ASN A 1 211 ? -47.524 -6.154 61.944 1.00 41.41 211 ASN A O 1
ATOM 1701 N N . ASN A 1 212 ? -47.767 -5.058 63.885 1.00 41.75 212 ASN A N 1
ATOM 1702 C CA . ASN A 1 212 ? -46.927 -3.921 63.495 1.00 41.75 212 ASN A CA 1
ATOM 1703 C C . ASN A 1 212 ? -45.451 -4.311 63.301 1.00 41.75 212 ASN A C 1
ATOM 1705 O O . ASN A 1 212 ? -44.815 -3.856 62.348 1.00 41.75 212 ASN A O 1
ATOM 1709 N N . HIS A 1 213 ? -44.914 -5.208 64.135 1.00 44.41 213 HIS A N 1
ATOM 1710 C CA . HIS A 1 213 ? -43.533 -5.686 64.001 1.00 44.41 213 HIS A CA 1
ATOM 1711 C C . HIS A 1 213 ? -43.327 -6.530 62.726 1.00 44.41 213 HIS A C 1
ATOM 1713 O O . HIS A 1 213 ? -42.345 -6.353 61.999 1.00 44.41 213 HIS A O 1
ATOM 1719 N N . HIS A 1 214 ? -44.296 -7.390 62.392 1.00 49.53 214 HIS A N 1
ATOM 1720 C CA . HIS A 1 214 ? -44.268 -8.203 61.170 1.00 49.53 214 HIS A CA 1
ATOM 1721 C C . HIS A 1 214 ? -44.405 -7.369 59.883 1.00 49.53 214 HIS A C 1
ATOM 1723 O O . HIS A 1 214 ? -43.843 -7.731 58.842 1.00 49.53 214 HIS A O 1
ATOM 1729 N N . VAL A 1 215 ? -45.138 -6.252 59.939 1.00 55.28 215 VAL A N 1
ATOM 1730 C CA . VAL A 1 215 ? -45.273 -5.291 58.832 1.00 55.28 215 VAL A CA 1
ATOM 1731 C C . VAL A 1 215 ? -43.966 -4.515 58.625 1.00 55.28 215 VAL A C 1
ATOM 1733 O O . VAL A 1 215 ? -43.467 -4.471 57.497 1.00 55.28 215 VAL A O 1
ATOM 1736 N N . LEU A 1 216 ? -43.344 -4.016 59.700 1.00 48.97 216 LEU A N 1
ATOM 1737 C CA . LEU A 1 216 ? -42.063 -3.294 59.661 1.00 48.97 216 LEU A CA 1
ATOM 1738 C C . LEU A 1 216 ? -40.906 -4.146 59.105 1.00 48.97 216 LEU A C 1
ATOM 1740 O O . LEU A 1 216 ? -40.121 -3.668 58.283 1.00 48.97 216 LEU A O 1
ATOM 1744 N N . GLU A 1 217 ? -40.802 -5.427 59.477 1.00 53.66 217 GLU A N 1
ATOM 1745 C CA . GLU A 1 217 ? -39.784 -6.326 58.906 1.00 53.66 217 GLU A CA 1
ATOM 1746 C C . GLU A 1 217 ? -40.012 -6.619 57.416 1.00 53.66 217 GLU A C 1
ATOM 1748 O O . GLU A 1 217 ? -39.050 -6.713 56.642 1.00 53.66 217 GLU A O 1
ATOM 1753 N N . ARG A 1 218 ? -41.274 -6.734 56.980 1.00 51.78 218 ARG A N 1
ATOM 1754 C CA . ARG A 1 218 ? -41.626 -6.912 55.561 1.00 51.78 218 ARG A CA 1
ATOM 1755 C C . ARG A 1 218 ? -41.248 -5.688 54.733 1.00 51.78 218 ARG A C 1
ATOM 1757 O O . ARG A 1 218 ? -40.724 -5.849 53.629 1.00 51.78 218 ARG A O 1
ATOM 1764 N N . GLU A 1 219 ? -41.474 -4.486 55.252 1.00 52.59 219 GLU A N 1
ATOM 1765 C CA . GLU A 1 219 ? -41.062 -3.243 54.595 1.00 52.59 219 GLU A CA 1
ATOM 1766 C C . GLU A 1 219 ? -39.540 -3.091 54.549 1.00 52.59 219 GLU A C 1
ATOM 1768 O O . GLU A 1 219 ? -38.986 -2.741 53.505 1.00 52.59 219 GLU A O 1
ATOM 1773 N N . ARG A 1 220 ? -38.833 -3.465 55.621 1.00 46.22 220 ARG A N 1
ATOM 1774 C CA . ARG A 1 220 ? -37.363 -3.441 55.668 1.00 46.22 220 ARG A C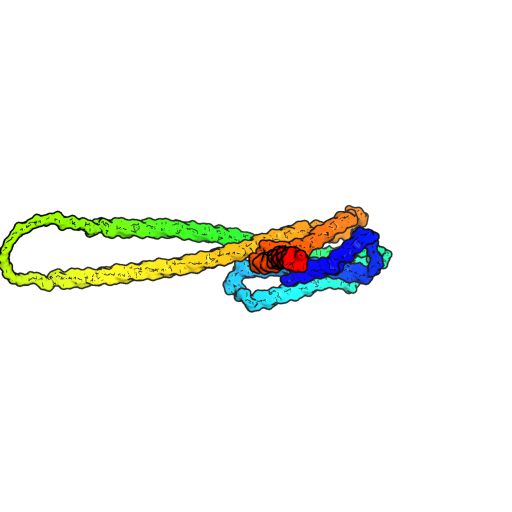A 1
ATOM 1775 C C . ARG A 1 220 ? -36.736 -4.413 54.664 1.00 46.22 220 ARG A C 1
ATOM 1777 O O . ARG A 1 220 ? -35.801 -4.033 53.958 1.00 46.22 220 ARG A O 1
ATOM 1784 N N . ARG A 1 221 ? -37.294 -5.625 54.521 1.00 50.56 221 ARG A N 1
ATOM 1785 C CA . ARG A 1 221 ? -36.881 -6.612 53.500 1.00 50.56 221 ARG A CA 1
ATOM 1786 C C . ARG A 1 221 ? -37.185 -6.138 52.075 1.00 50.56 221 ARG A C 1
ATOM 1788 O O . ARG A 1 221 ? -36.349 -6.325 51.193 1.00 50.56 221 ARG A O 1
ATOM 1795 N N . LYS A 1 222 ? -38.327 -5.478 51.838 1.00 53.09 222 LYS A N 1
ATOM 1796 C CA . LYS A 1 222 ? -38.654 -4.853 50.539 1.00 53.09 222 LYS A CA 1
ATOM 1797 C C . LYS A 1 222 ? -37.697 -3.704 50.196 1.00 53.09 222 LYS A C 1
ATOM 1799 O O . LYS A 1 222 ? -37.218 -3.641 49.065 1.00 53.09 222 LYS A O 1
ATOM 1804 N N . SER A 1 223 ? -37.354 -2.852 51.163 1.00 50.53 223 SER A N 1
ATOM 1805 C CA . SER A 1 223 ? -36.373 -1.769 50.993 1.00 50.53 223 SER A CA 1
ATOM 1806 C C . SER A 1 223 ? -34.953 -2.290 50.755 1.00 50.53 223 SER A C 1
ATOM 1808 O O . SER A 1 223 ? -34.265 -1.796 49.862 1.00 50.53 223 SER A O 1
ATOM 1810 N N . GLN A 1 224 ? -34.519 -3.335 51.469 1.00 53.56 224 GLN A N 1
ATOM 1811 C CA . GLN A 1 224 ? -33.229 -3.991 51.215 1.00 53.56 224 GLN A CA 1
ATOM 1812 C C . GLN A 1 224 ? -33.178 -4.671 49.841 1.00 53.56 224 GLN A C 1
ATOM 1814 O O . GLN A 1 224 ? -32.186 -4.521 49.128 1.00 53.56 224 GLN A O 1
ATOM 1819 N N . ALA A 1 225 ? -34.248 -5.358 49.427 1.00 56.75 225 ALA A N 1
ATOM 1820 C CA . ALA A 1 225 ? -34.341 -5.950 48.094 1.00 56.75 225 ALA A CA 1
ATOM 1821 C C . ALA A 1 225 ? -34.296 -4.871 46.995 1.00 56.75 225 ALA A C 1
ATOM 1823 O O . ALA A 1 225 ? -33.531 -5.001 46.038 1.00 56.75 225 ALA A O 1
ATOM 1824 N N . SER A 1 226 ? -35.025 -3.766 47.173 1.00 57.66 226 SER A N 1
ATOM 1825 C CA . SER A 1 226 ? -35.013 -2.611 46.265 1.00 57.66 226 SER A CA 1
ATOM 1826 C C . SER A 1 226 ? -33.619 -1.972 46.149 1.00 57.66 226 SER A C 1
ATOM 1828 O O . SER A 1 226 ? -33.144 -1.712 45.041 1.00 57.66 226 SER A O 1
ATOM 1830 N N . CYS A 1 227 ? -32.913 -1.815 47.275 1.00 52.50 227 CYS A N 1
ATOM 1831 C CA . CYS A 1 227 ? -31.545 -1.289 47.323 1.00 52.50 227 CYS A CA 1
ATOM 1832 C C . CYS A 1 227 ? -30.522 -2.234 46.660 1.00 52.50 227 CYS A C 1
ATOM 1834 O O . CYS A 1 227 ? -29.648 -1.801 45.911 1.00 52.50 227 CYS A O 1
ATOM 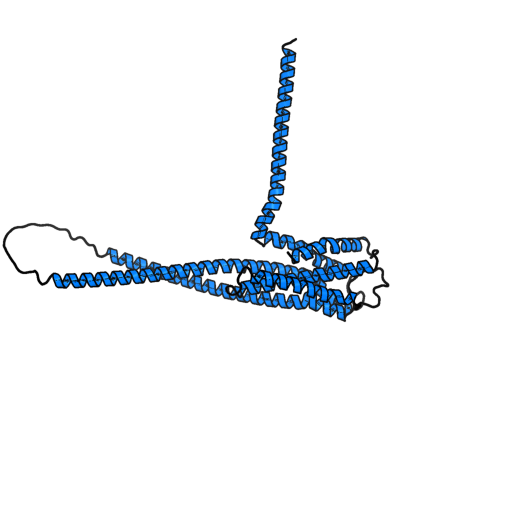1836 N N . SER A 1 228 ? -30.661 -3.550 46.854 1.00 57.75 228 SER A N 1
ATOM 1837 C CA . SER A 1 228 ? -29.797 -4.536 46.190 1.00 57.75 228 SER A CA 1
ATOM 1838 C C . SER A 1 228 ? -29.987 -4.546 44.663 1.00 57.75 228 SER A C 1
ATOM 1840 O O . SER A 1 228 ? -29.008 -4.599 43.914 1.00 57.75 228 SER A O 1
ATOM 1842 N N . LEU A 1 229 ? -31.229 -4.393 44.180 1.00 64.00 229 LEU A N 1
ATOM 1843 C CA . LEU A 1 229 ? -31.545 -4.292 42.752 1.00 64.00 229 LEU A CA 1
ATOM 1844 C C . LEU A 1 229 ? -31.038 -2.986 42.127 1.00 64.00 229 LEU A C 1
ATOM 1846 O O . LEU A 1 229 ? -30.560 -2.998 40.987 1.00 64.00 229 LEU A O 1
ATOM 1850 N N . SER A 1 230 ? -31.142 -1.861 42.840 1.00 63.09 230 SER A N 1
ATOM 1851 C CA . SER A 1 230 ? -30.652 -0.567 42.357 1.00 63.09 230 SER A CA 1
ATOM 1852 C C . SER A 1 230 ? -29.122 -0.541 42.278 1.00 63.09 230 SER A C 1
ATOM 1854 O O . SER A 1 230 ? -28.576 -0.094 41.266 1.00 63.09 230 SER A O 1
ATOM 1856 N N . LEU A 1 231 ? -28.426 -1.132 43.256 1.00 59.38 231 LEU A N 1
ATOM 1857 C CA . LEU A 1 231 ? -26.969 -1.289 43.249 1.00 59.38 231 LEU A CA 1
ATOM 1858 C C . LEU A 1 231 ? -26.493 -2.212 42.115 1.00 59.38 231 LEU A C 1
ATOM 1860 O O . LEU A 1 231 ? -25.555 -1.878 41.387 1.00 59.38 231 LEU A O 1
ATOM 1864 N N . GLN A 1 232 ? -27.181 -3.338 41.891 1.00 63.19 232 GLN A N 1
ATOM 1865 C CA . GLN A 1 232 ? -26.866 -4.261 40.796 1.00 63.19 232 GLN A CA 1
ATOM 1866 C C . GLN A 1 232 ? -27.118 -3.629 39.414 1.00 63.19 232 GLN A C 1
ATOM 1868 O O . GLN A 1 232 ? -26.358 -3.874 38.472 1.00 63.19 232 GLN A O 1
ATOM 1873 N N . ARG A 1 233 ? -28.141 -2.769 39.277 1.00 68.38 233 ARG A N 1
ATOM 1874 C CA . ARG A 1 233 ? -28.324 -1.932 38.076 1.00 68.38 233 ARG A CA 1
ATOM 1875 C C . ARG A 1 233 ? -27.192 -0.921 37.920 1.00 68.38 233 ARG A C 1
ATOM 1877 O O . ARG A 1 233 ? -26.666 -0.811 36.815 1.00 68.38 233 ARG A O 1
ATOM 1884 N N . GLY A 1 234 ? -26.792 -0.236 38.993 1.00 62.34 234 GLY A N 1
ATOM 1885 C CA . GLY A 1 234 ? -25.698 0.740 38.991 1.00 62.34 234 GLY A CA 1
ATOM 1886 C C . GLY A 1 234 ? -24.371 0.148 38.508 1.00 62.34 234 GLY A C 1
ATOM 1887 O O . GLY A 1 234 ? -23.750 0.698 37.600 1.00 62.34 234 GLY A O 1
ATOM 1888 N N . LEU A 1 235 ? -23.994 -1.027 39.020 1.00 64.12 235 LEU A N 1
ATOM 1889 C CA . LEU A 1 235 ? -22.796 -1.762 38.589 1.00 64.12 235 LEU A CA 1
ATOM 1890 C C . LEU A 1 235 ? -22.866 -2.177 37.110 1.00 64.12 235 LEU A C 1
ATOM 1892 O O . LEU A 1 235 ? -21.928 -1.936 36.352 1.00 64.12 235 LEU A O 1
ATOM 1896 N N . ARG A 1 236 ? -24.010 -2.709 36.651 1.00 66.56 236 ARG A N 1
ATOM 1897 C CA . ARG A 1 236 ? -24.218 -3.065 35.231 1.00 66.56 236 ARG A CA 1
ATOM 1898 C C . ARG A 1 236 ? -24.156 -1.847 34.301 1.00 66.56 236 ARG A C 1
ATOM 1900 O O . ARG A 1 236 ? -23.724 -1.968 33.155 1.00 66.56 236 ARG A O 1
ATOM 1907 N N . LEU A 1 237 ? -24.612 -0.684 34.763 1.00 64.56 237 LEU A N 1
ATOM 1908 C CA . LEU A 1 237 ? -24.532 0.583 34.032 1.00 64.56 237 LEU A CA 1
ATOM 1909 C C . LEU A 1 237 ? -23.095 1.117 33.972 1.00 64.56 237 LEU A C 1
ATOM 1911 O O . LEU A 1 237 ? -22.661 1.538 32.899 1.00 64.56 237 LEU A O 1
ATOM 1915 N N . ALA A 1 238 ? -22.345 1.044 35.073 1.00 65.12 238 ALA A N 1
ATOM 1916 C CA . ALA A 1 238 ? -20.932 1.417 35.120 1.00 65.12 238 ALA A CA 1
ATOM 1917 C C . ALA A 1 238 ? -20.073 0.547 34.179 1.00 65.12 238 ALA A C 1
ATOM 1919 O O . ALA A 1 238 ? -19.267 1.080 33.409 1.00 65.12 238 ALA A O 1
ATOM 1920 N N . ASP A 1 239 ? -20.314 -0.769 34.147 1.00 68.44 239 ASP A N 1
ATOM 1921 C CA . ASP A 1 239 ? -19.664 -1.699 33.212 1.00 68.44 239 ASP A CA 1
ATOM 1922 C C . ASP A 1 239 ? -19.992 -1.376 31.751 1.00 68.44 239 ASP A C 1
ATOM 1924 O O . ASP A 1 239 ? -19.099 -1.303 30.898 1.00 68.44 239 ASP A O 1
ATOM 1928 N N . LYS A 1 240 ? -21.273 -1.119 31.447 1.00 67.81 240 LYS A N 1
ATOM 1929 C CA . LYS A 1 240 ? -21.687 -0.676 30.108 1.00 67.81 240 LYS A CA 1
ATOM 1930 C C . LYS A 1 240 ? -20.955 0.609 29.720 1.00 67.81 240 LYS A C 1
ATOM 1932 O O . LYS A 1 240 ? -20.373 0.653 28.641 1.00 67.81 240 LYS A O 1
ATOM 1937 N N . CYS A 1 241 ? -20.918 1.617 30.592 1.00 66.44 241 CYS A N 1
ATOM 1938 C CA . CYS A 1 241 ? -20.301 2.918 30.317 1.00 66.44 241 CYS A CA 1
ATOM 1939 C C . CYS A 1 241 ? -18.782 2.814 30.068 1.00 66.44 241 CYS A C 1
ATOM 1941 O O . CYS A 1 241 ? -18.251 3.409 29.124 1.00 66.44 241 CYS A O 1
ATOM 1943 N N . THR A 1 242 ? -18.089 1.976 30.843 1.00 68.88 242 THR A N 1
ATOM 1944 C CA . THR A 1 242 ? -16.655 1.685 30.665 1.00 68.88 242 THR A CA 1
ATOM 1945 C C . THR A 1 242 ? -16.383 0.972 29.336 1.00 68.88 242 THR A C 1
ATOM 1947 O O . THR A 1 242 ? -15.428 1.288 28.623 1.00 68.88 242 THR A O 1
ATOM 1950 N N . ARG A 1 243 ? -17.264 0.049 28.934 1.00 68.19 243 ARG A N 1
ATOM 1951 C CA . ARG A 1 243 ? -17.171 -0.630 27.635 1.00 68.19 243 ARG A CA 1
ATOM 1952 C C . ARG A 1 243 ? -17.431 0.331 26.470 1.00 68.19 243 ARG A C 1
ATOM 1954 O O . ARG A 1 243 ? -16.711 0.290 25.476 1.00 68.19 243 ARG A O 1
ATOM 1961 N N . VAL A 1 244 ? -18.404 1.236 26.605 1.00 67.50 244 VAL A N 1
ATOM 1962 C CA . VAL A 1 244 ? -18.698 2.296 25.624 1.00 67.50 244 VAL A CA 1
ATOM 1963 C C . VAL A 1 244 ? -17.490 3.207 25.388 1.00 67.50 244 VAL A C 1
ATOM 1965 O O . VAL A 1 244 ? -17.153 3.492 24.236 1.00 67.50 244 VAL A O 1
ATOM 1968 N N . SER A 1 245 ? -16.823 3.667 26.449 1.00 66.06 245 SER A N 1
ATOM 1969 C CA . SER A 1 245 ? -15.670 4.567 26.325 1.00 66.06 245 SER A CA 1
ATOM 1970 C C . SER A 1 245 ? -14.458 3.882 25.676 1.00 66.06 245 SER A C 1
ATOM 1972 O O . SER A 1 245 ? -13.804 4.492 24.823 1.00 66.06 245 SER A O 1
ATOM 1974 N N . SER A 1 246 ? -14.203 2.601 25.984 1.00 67.50 246 SER A N 1
ATOM 1975 C CA . SER A 1 246 ? -13.166 1.805 25.304 1.00 67.50 246 SER A CA 1
ATOM 1976 C C . SER A 1 246 ? -13.449 1.664 23.806 1.00 67.50 246 SER A C 1
ATOM 1978 O O . SER A 1 246 ? -12.565 1.916 22.988 1.00 67.50 246 SER A O 1
ATOM 1980 N N . LEU A 1 247 ? -14.696 1.359 23.435 1.00 65.69 247 LEU A N 1
ATOM 1981 C CA . LEU A 1 247 ? -15.110 1.217 22.036 1.00 65.69 247 LEU A CA 1
ATOM 1982 C C . LEU A 1 247 ? -15.019 2.541 21.257 1.00 65.69 247 LEU A C 1
ATOM 1984 O O . LEU A 1 247 ? -14.585 2.551 20.105 1.00 65.69 247 LEU A O 1
ATOM 1988 N N . LYS A 1 248 ? -15.371 3.678 21.879 1.00 65.50 248 LYS A N 1
ATOM 1989 C CA . LYS A 1 248 ? -15.187 5.011 21.271 1.00 65.50 248 LYS A CA 1
ATOM 1990 C C . LYS A 1 248 ? -13.714 5.297 20.974 1.00 65.50 248 LYS A C 1
ATOM 1992 O O . LYS A 1 248 ? -13.403 5.865 19.929 1.00 65.50 248 LYS A O 1
ATOM 1997 N N . ARG A 1 249 ? -12.802 4.907 21.871 1.00 66.31 249 ARG A N 1
ATOM 1998 C CA . ARG A 1 249 ? -11.355 5.059 21.660 1.00 66.31 249 ARG A CA 1
ATOM 1999 C C . ARG A 1 249 ? -10.857 4.177 20.512 1.00 66.31 249 ARG A C 1
ATOM 2001 O O . ARG A 1 249 ? -10.114 4.668 19.670 1.00 66.31 249 ARG A O 1
ATOM 2008 N N . GLU A 1 250 ? -11.315 2.929 20.434 1.00 67.75 250 GLU A N 1
ATOM 2009 C CA . GLU A 1 250 ? -10.985 2.006 19.336 1.00 67.75 250 GLU A CA 1
ATOM 2010 C C . GLU A 1 250 ? -11.473 2.517 17.969 1.00 67.75 250 GLU A C 1
ATOM 2012 O O . GLU A 1 250 ? -10.734 2.465 16.986 1.00 67.75 250 GLU A O 1
ATOM 2017 N N . SER A 1 251 ? -12.680 3.093 17.911 1.00 70.19 251 SER A N 1
ATOM 2018 C CA . SER A 1 251 ? -13.237 3.684 16.687 1.00 70.19 251 SER A CA 1
ATOM 2019 C C . SER A 1 251 ? -12.419 4.871 16.166 1.00 70.19 251 SER A C 1
ATOM 2021 O O . SER A 1 251 ? -12.268 5.022 14.955 1.00 70.19 251 SER A O 1
ATOM 2023 N N . LYS A 1 252 ? -11.864 5.706 17.057 1.00 69.75 252 LYS A N 1
ATOM 2024 C CA . LYS A 1 252 ? -11.000 6.833 16.661 1.00 69.75 252 LYS A CA 1
ATOM 2025 C C . LYS A 1 252 ? -9.710 6.349 16.001 1.00 69.75 252 LYS A C 1
ATOM 2027 O O . LYS A 1 252 ? -9.285 6.910 14.997 1.00 69.75 252 LYS A O 1
ATOM 2032 N N . THR A 1 253 ? -9.111 5.279 16.523 1.00 69.50 253 THR A N 1
ATOM 2033 C CA . THR A 1 253 ? -7.927 4.659 15.912 1.00 69.50 253 THR A CA 1
ATOM 2034 C C . THR A 1 253 ? -8.232 4.099 14.520 1.00 69.50 253 THR A C 1
ATOM 2036 O O . THR A 1 253 ? -7.404 4.230 13.623 1.00 69.50 253 THR A O 1
ATOM 2039 N N . ALA A 1 254 ? -9.417 3.517 14.310 1.00 71.81 254 ALA A N 1
ATOM 2040 C CA . ALA A 1 254 ? -9.837 3.048 12.990 1.00 71.81 254 ALA A CA 1
ATOM 2041 C C . ALA A 1 254 ? -10.022 4.203 11.986 1.00 71.81 254 ALA A C 1
ATOM 2043 O O . ALA A 1 254 ? -9.535 4.108 10.864 1.00 71.81 254 ALA A O 1
ATOM 2044 N N . GLN A 1 255 ? -10.646 5.311 12.404 1.00 71.38 255 GLN A N 1
ATOM 2045 C CA . GLN A 1 255 ? -10.855 6.497 11.560 1.00 71.38 255 GLN A CA 1
ATOM 2046 C C . GLN A 1 255 ? -9.535 7.116 11.083 1.00 71.38 255 GLN A C 1
ATOM 2048 O O . GLN A 1 255 ? -9.384 7.416 9.901 1.00 71.38 255 GLN A O 1
ATOM 2053 N N . THR A 1 256 ? -8.562 7.255 11.985 1.00 72.62 256 THR A N 1
ATOM 2054 C CA . THR A 1 256 ? -7.192 7.656 11.645 1.00 72.62 256 THR A CA 1
ATOM 2055 C C . THR A 1 256 ? -6.620 6.806 10.512 1.00 72.62 256 THR A C 1
ATOM 2057 O O . THR A 1 256 ? -6.051 7.330 9.560 1.00 72.62 256 THR A O 1
ATOM 2060 N N . LEU A 1 257 ? -6.755 5.482 10.613 1.00 77.25 257 LEU A N 1
ATOM 2061 C CA . LEU A 1 257 ? -6.172 4.568 9.636 1.00 77.25 257 LEU A CA 1
ATOM 2062 C C . LEU A 1 257 ? -6.890 4.640 8.286 1.00 77.25 257 LEU A C 1
ATOM 2064 O O . LEU A 1 257 ? -6.250 4.391 7.272 1.00 77.25 257 LEU A O 1
ATOM 2068 N N . SER A 1 258 ? -8.170 5.025 8.248 1.00 76.00 258 SER A N 1
ATOM 2069 C CA . SER A 1 258 ? -8.874 5.308 6.990 1.00 76.00 258 SER A CA 1
ATOM 2070 C C . SER A 1 258 ? -8.275 6.505 6.249 1.00 76.00 258 SER A C 1
ATOM 2072 O O . SER A 1 258 ? -8.140 6.451 5.032 1.00 76.00 258 SER A O 1
ATOM 2074 N N . VAL A 1 259 ? -7.879 7.567 6.963 1.00 78.44 259 VAL A N 1
ATOM 2075 C CA . VAL A 1 259 ? -7.232 8.747 6.351 1.00 78.44 259 VAL A CA 1
ATOM 2076 C C . VAL A 1 259 ? -5.878 8.368 5.754 1.00 78.44 259 VAL A C 1
ATOM 2078 O O . VAL A 1 259 ? -5.574 8.739 4.624 1.00 78.44 259 VAL A O 1
ATOM 2081 N N . VAL A 1 260 ? -5.093 7.577 6.489 1.00 80.44 260 VAL A N 1
ATOM 2082 C CA . VAL A 1 260 ? -3.789 7.068 6.035 1.00 80.44 260 VAL A CA 1
ATOM 2083 C C . VAL A 1 260 ? -3.931 6.248 4.757 1.00 80.44 260 VAL A C 1
ATOM 2085 O O . VAL A 1 260 ? -3.212 6.471 3.788 1.00 80.44 260 VAL A O 1
ATOM 2088 N N . VAL A 1 261 ? -4.891 5.327 4.743 1.00 82.69 261 VAL A N 1
ATOM 2089 C CA . VAL A 1 261 ? -5.156 4.475 3.585 1.00 82.69 261 VAL A CA 1
ATOM 2090 C C . VAL A 1 261 ? -5.699 5.276 2.402 1.00 82.69 261 VAL A C 1
ATOM 2092 O O . VAL A 1 261 ? -5.292 5.026 1.274 1.00 82.69 261 VAL A O 1
ATOM 2095 N N . GLY A 1 262 ? -6.552 6.276 2.631 1.00 83.81 262 GLY A N 1
ATOM 2096 C CA . GLY A 1 262 ? -7.012 7.175 1.570 1.00 83.81 262 GLY A CA 1
ATOM 2097 C C . GLY A 1 262 ? -5.865 7.953 0.919 1.00 83.81 262 GLY A C 1
ATOM 2098 O O . GLY A 1 262 ? -5.782 8.003 -0.306 1.00 83.81 262 GLY A O 1
ATOM 2099 N N . GLY A 1 263 ? -4.945 8.494 1.726 1.00 84.50 263 GLY A N 1
ATOM 2100 C CA . GLY A 1 263 ? -3.738 9.164 1.229 1.00 84.50 263 GLY A CA 1
ATOM 2101 C C . GLY A 1 263 ? -2.846 8.226 0.415 1.00 84.50 263 GLY A C 1
ATOM 2102 O O . GLY A 1 263 ? -2.427 8.578 -0.683 1.00 84.50 2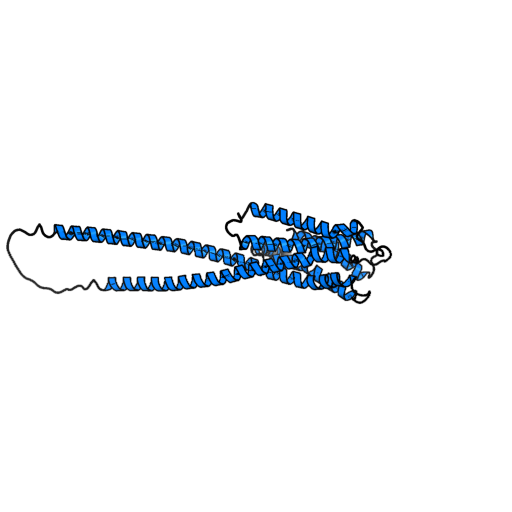63 GLY A O 1
ATOM 2103 N N . PHE A 1 264 ? -2.646 6.997 0.901 1.00 84.56 264 PHE A N 1
ATOM 2104 C CA . PHE A 1 264 ? -1.906 5.964 0.179 1.00 84.56 264 PHE A CA 1
ATOM 2105 C C . PHE A 1 264 ? -2.483 5.708 -1.223 1.00 84.56 264 PHE A C 1
ATOM 2107 O O . PHE A 1 264 ? -1.755 5.724 -2.215 1.00 84.56 264 PHE A O 1
ATOM 2114 N N . ILE A 1 265 ? -3.802 5.500 -1.308 1.00 88.56 265 ILE A N 1
ATOM 2115 C CA . ILE A 1 265 ? -4.498 5.229 -2.571 1.00 88.56 265 ILE A CA 1
ATOM 2116 C C . ILE A 1 265 ? -4.352 6.416 -3.522 1.00 88.56 265 ILE A C 1
ATOM 2118 O O . ILE A 1 265 ? -4.040 6.213 -4.690 1.00 88.56 265 ILE A O 1
ATOM 2122 N N . ALA A 1 266 ? -4.528 7.644 -3.033 1.00 87.69 266 ALA A N 1
ATOM 2123 C CA . ALA A 1 266 ? -4.408 8.843 -3.857 1.00 87.69 266 ALA A CA 1
ATOM 2124 C C . ALA A 1 266 ? -3.000 9.016 -4.459 1.00 87.69 266 ALA A C 1
ATOM 2126 O O . ALA A 1 266 ? -2.877 9.464 -5.596 1.00 87.69 266 ALA A O 1
ATOM 2127 N N . CYS A 1 267 ? -1.951 8.629 -3.727 1.00 88.44 267 CYS A N 1
ATOM 2128 C CA . CYS A 1 267 ? -0.571 8.711 -4.206 1.00 88.44 267 CYS A CA 1
ATOM 2129 C C . CYS A 1 267 ? -0.211 7.603 -5.208 1.00 88.44 267 CYS A C 1
ATOM 2131 O O . CYS A 1 267 ? 0.516 7.861 -6.163 1.00 88.44 267 CYS A O 1
ATOM 2133 N N . TRP A 1 268 ? -0.707 6.379 -5.003 1.00 89.81 268 TRP A N 1
ATOM 2134 C CA . TRP A 1 268 ? -0.278 5.207 -5.779 1.00 89.81 268 TRP A CA 1
ATOM 2135 C C . TRP A 1 268 ? -1.202 4.830 -6.937 1.00 89.81 268 TRP A C 1
ATOM 2137 O O . TRP A 1 268 ? -0.728 4.316 -7.950 1.00 89.81 268 TRP A O 1
ATOM 2147 N N . LEU A 1 269 ? -2.507 5.093 -6.830 1.00 91.88 269 LEU A N 1
ATOM 2148 C CA . LEU A 1 269 ? -3.483 4.728 -7.860 1.00 91.88 269 LEU A CA 1
ATOM 2149 C C . LEU A 1 269 ? -3.133 5.290 -9.250 1.00 91.88 269 LEU A C 1
ATOM 2151 O O . LEU A 1 269 ? -3.179 4.515 -10.206 1.00 91.88 269 LEU A O 1
ATOM 2155 N N . PRO A 1 270 ? -2.735 6.569 -9.406 1.00 93.44 270 PRO A N 1
ATOM 2156 C CA . PRO A 1 270 ? -2.407 7.107 -10.725 1.00 93.44 270 PRO A CA 1
ATOM 2157 C C . PRO A 1 270 ? -1.216 6.388 -11.375 1.00 93.44 270 PRO A C 1
ATOM 2159 O O . PRO A 1 270 ? -1.259 6.070 -12.562 1.00 93.44 270 PRO A O 1
ATOM 2162 N N . PHE A 1 271 ? -0.180 6.078 -10.585 1.00 92.12 271 PHE A N 1
ATOM 2163 C CA . PHE A 1 271 ? 0.991 5.338 -11.052 1.00 92.12 271 PHE A CA 1
ATOM 2164 C C . PHE A 1 271 ? 0.613 3.932 -11.524 1.00 92.12 271 PHE A C 1
ATOM 2166 O O . PHE A 1 271 ? 0.971 3.548 -12.632 1.00 92.12 271 PHE A O 1
ATOM 2173 N N . PHE A 1 272 ? -0.155 3.178 -10.729 1.00 92.88 272 PHE A N 1
ATOM 2174 C CA . PHE A 1 272 ? -0.528 1.806 -11.087 1.00 92.88 272 PHE A CA 1
ATOM 2175 C C . PHE A 1 272 ? -1.470 1.723 -12.294 1.00 92.88 272 PHE A C 1
ATOM 2177 O O . PHE A 1 272 ? -1.395 0.752 -13.045 1.00 92.88 272 PHE A O 1
ATOM 2184 N N . ILE A 1 273 ? -2.316 2.734 -12.520 1.00 93.69 273 ILE A N 1
ATOM 2185 C CA . ILE A 1 273 ? -3.131 2.831 -13.742 1.00 93.69 273 ILE A CA 1
ATOM 2186 C C . ILE A 1 273 ? -2.227 2.977 -14.969 1.00 93.69 273 ILE A C 1
ATOM 2188 O O . ILE A 1 273 ? -2.375 2.228 -15.932 1.00 93.69 273 ILE A O 1
ATOM 2192 N N . VAL A 1 274 ? -1.269 3.908 -14.922 1.00 92.44 274 VAL A N 1
ATOM 2193 C CA . VAL A 1 274 ? -0.311 4.132 -16.015 1.00 92.44 274 VAL A CA 1
ATOM 2194 C C . VAL A 1 274 ? 0.577 2.909 -16.230 1.00 92.44 274 VAL A C 1
ATOM 2196 O O . VAL A 1 274 ? 0.734 2.469 -17.365 1.00 92.44 274 VAL A O 1
ATOM 2199 N N . TYR A 1 275 ? 1.095 2.316 -15.152 1.00 91.56 275 TYR A N 1
ATOM 2200 C CA . TYR A 1 275 ? 1.899 1.097 -15.194 1.00 91.56 275 TYR A CA 1
ATOM 2201 C C . TYR A 1 275 ? 1.159 -0.049 -15.891 1.00 91.56 275 TYR A C 1
ATOM 2203 O O . TYR A 1 275 ? 1.729 -0.693 -16.766 1.00 91.56 275 TYR A O 1
ATOM 2211 N N . LEU A 1 276 ? -0.117 -0.265 -15.549 1.00 93.25 276 LEU A N 1
ATOM 2212 C CA . LEU A 1 276 ? -0.931 -1.318 -16.150 1.00 93.25 276 LEU A CA 1
ATOM 2213 C C . LEU A 1 276 ? -1.282 -1.022 -17.613 1.00 93.25 276 LEU A C 1
ATOM 2215 O O . LEU A 1 276 ? -1.336 -1.949 -18.411 1.00 93.25 276 LEU A O 1
ATOM 2219 N N . ALA A 1 277 ? -1.523 0.243 -17.968 1.00 91.75 277 ALA A N 1
ATOM 2220 C CA . ALA A 1 277 ? -1.922 0.636 -19.318 1.00 91.75 277 ALA A CA 1
ATOM 2221 C C . ALA A 1 277 ? -0.752 0.674 -20.317 1.00 91.75 277 ALA A C 1
ATOM 2223 O O . ALA A 1 277 ? -0.952 0.370 -21.491 1.00 91.75 277 ALA A O 1
ATOM 2224 N N . ASN A 1 278 ? 0.458 1.027 -19.868 1.00 89.94 278 ASN A N 1
ATOM 2225 C CA . ASN A 1 278 ? 1.604 1.300 -20.741 1.00 89.94 278 ASN A CA 1
ATOM 2226 C C . ASN A 1 278 ? 1.924 0.171 -21.750 1.00 89.94 278 ASN A C 1
ATOM 2228 O O . ASN A 1 278 ? 2.072 0.487 -22.926 1.00 89.94 278 ASN A O 1
ATOM 2232 N N . PRO A 1 279 ? 1.931 -1.129 -21.384 1.00 89.12 279 PRO A N 1
ATOM 2233 C CA . PRO A 1 279 ? 2.219 -2.223 -22.328 1.00 89.12 279 PRO A CA 1
ATOM 2234 C C . PRO A 1 279 ? 1.153 -2.476 -23.408 1.00 89.12 279 PRO A C 1
ATOM 2236 O O . PRO A 1 279 ? 1.354 -3.308 -24.304 1.00 89.12 279 PRO A O 1
ATOM 2239 N N . PHE A 1 280 ? -0.018 -1.848 -23.273 1.00 90.00 280 PHE A N 1
ATOM 2240 C CA . PHE A 1 280 ? -1.156 -1.988 -24.184 1.00 90.00 280 PHE A CA 1
ATOM 2241 C C . PHE A 1 280 ? -1.347 -0.764 -25.081 1.00 90.00 280 PHE A C 1
ATOM 2243 O O . PHE A 1 280 ? -2.165 -0.809 -25.999 1.00 90.00 280 PHE A O 1
ATOM 2250 N N . LEU A 1 281 ? -0.612 0.318 -24.823 1.00 89.50 281 LEU A N 1
ATOM 2251 C CA . LEU A 1 281 ? -0.652 1.538 -25.616 1.00 89.50 281 LEU A CA 1
ATOM 2252 C C . LEU A 1 281 ? 0.512 1.568 -26.619 1.00 89.50 281 LEU A C 1
ATOM 2254 O O . LEU A 1 281 ? 1.547 0.952 -26.368 1.00 89.50 281 LEU A O 1
ATOM 2258 N N . PRO A 1 282 ? 0.369 2.283 -27.750 1.00 86.81 282 PRO A N 1
ATOM 2259 C CA . PRO A 1 282 ? 1.478 2.518 -28.668 1.00 86.81 282 PRO A CA 1
ATOM 2260 C C . PRO A 1 282 ? 2.638 3.257 -27.987 1.00 86.81 282 PRO A C 1
ATOM 2262 O O . PRO A 1 282 ? 2.413 4.148 -27.155 1.00 86.81 282 PRO A O 1
ATOM 2265 N N . ASP A 1 283 ? 3.867 2.932 -28.388 1.00 80.31 283 ASP A N 1
ATOM 2266 C CA . ASP A 1 283 ? 5.077 3.577 -27.877 1.00 80.31 283 ASP A CA 1
ATOM 2267 C C . ASP A 1 283 ? 5.011 5.103 -28.038 1.00 80.31 283 ASP A C 1
ATOM 2269 O O . ASP A 1 283 ? 4.612 5.629 -29.077 1.00 80.31 283 ASP A O 1
ATOM 2273 N N . GLY A 1 284 ? 5.395 5.832 -26.988 1.00 77.81 284 GLY A N 1
ATOM 2274 C CA . GLY A 1 284 ? 5.395 7.300 -26.982 1.00 77.81 284 GLY A CA 1
ATOM 2275 C C . GLY A 1 284 ? 4.058 7.961 -26.626 1.00 77.81 284 GLY A C 1
ATOM 2276 O O . GLY A 1 284 ? 4.018 9.183 -26.503 1.00 77.81 284 GLY A O 1
ATOM 2277 N N . THR A 1 285 ? 2.988 7.192 -26.382 1.00 87.12 285 THR A N 1
ATOM 2278 C CA . THR A 1 285 ? 1.698 7.745 -25.915 1.00 87.12 285 THR A CA 1
ATOM 2279 C C . THR A 1 285 ? 1.817 8.376 -24.522 1.00 87.12 285 THR A C 1
ATOM 2281 O O . THR A 1 285 ? 1.200 9.402 -24.237 1.00 87.12 285 THR A O 1
ATOM 2284 N N . ILE A 1 286 ? 2.620 7.771 -23.640 1.00 86.00 286 ILE A N 1
ATOM 2285 C CA . ILE A 1 286 ? 2.831 8.254 -22.272 1.00 86.00 286 ILE A CA 1
ATOM 2286 C C . ILE A 1 286 ? 4.135 9.050 -22.206 1.00 86.00 286 ILE A C 1
ATOM 2288 O O . ILE A 1 286 ? 5.216 8.524 -22.473 1.00 86.00 286 ILE A O 1
ATOM 2292 N N . SER A 1 287 ? 4.038 10.325 -21.815 1.00 85.75 287 SER A N 1
ATOM 2293 C CA . SER A 1 287 ? 5.211 11.186 -21.650 1.00 85.75 287 SER A CA 1
ATOM 2294 C C . SER A 1 287 ? 6.120 10.677 -20.518 1.00 85.75 287 SER A C 1
ATOM 2296 O O . SER A 1 287 ? 5.628 10.435 -19.410 1.00 85.75 287 SER A O 1
ATOM 2298 N N . PRO A 1 288 ? 7.450 10.595 -20.723 1.00 81.00 288 PRO A N 1
ATOM 2299 C CA . PRO A 1 288 ? 8.404 10.236 -19.671 1.00 81.00 288 PRO A CA 1
ATOM 2300 C C . PRO A 1 288 ? 8.325 11.151 -18.442 1.00 81.00 288 PRO A C 1
ATOM 2302 O O . PRO A 1 288 ? 8.551 10.700 -17.318 1.00 81.00 288 PRO A O 1
ATOM 2305 N N . LEU A 1 289 ? 7.968 12.425 -18.646 1.00 84.00 289 LEU A N 1
ATOM 2306 C CA . LEU A 1 289 ? 7.777 13.384 -17.560 1.00 84.00 289 LEU A CA 1
ATOM 2307 C C . LEU A 1 289 ? 6.593 12.984 -16.676 1.00 84.00 289 LEU A C 1
ATOM 2309 O O . LEU A 1 289 ? 6.723 12.995 -15.457 1.00 84.00 289 LEU A O 1
ATOM 2313 N N . LEU A 1 290 ? 5.475 12.569 -17.283 1.00 87.81 290 LEU A N 1
ATOM 2314 C CA . LEU A 1 290 ? 4.292 12.108 -16.556 1.00 87.81 290 LEU A CA 1
ATOM 2315 C C . LEU A 1 290 ? 4.613 10.855 -15.735 1.00 87.81 290 LEU A C 1
ATOM 2317 O O . LEU A 1 290 ? 4.321 10.821 -14.542 1.00 87.81 290 LEU A O 1
ATOM 2321 N N . SER A 1 291 ? 5.265 9.861 -16.345 1.00 84.69 291 SER A N 1
ATOM 2322 C CA . SER A 1 291 ? 5.680 8.641 -15.643 1.00 84.69 291 SER A CA 1
ATOM 2323 C C . SER A 1 291 ? 6.601 8.957 -14.464 1.00 84.69 291 SER A C 1
ATOM 2325 O O . SER A 1 291 ? 6.358 8.477 -13.362 1.00 84.69 291 SER A O 1
ATOM 2327 N N . SER A 1 292 ? 7.597 9.829 -14.660 1.00 84.56 292 SER A N 1
ATOM 2328 C CA . SER A 1 292 ? 8.492 10.276 -13.586 1.00 84.56 292 SER A CA 1
ATOM 2329 C C . SER A 1 292 ? 7.722 10.964 -12.455 1.00 84.56 292 SER A C 1
ATOM 2331 O O . SER A 1 292 ? 7.846 10.570 -11.296 1.00 84.56 292 SER A O 1
ATOM 2333 N N . SER A 1 293 ? 6.864 11.942 -12.771 1.00 87.44 293 SER A N 1
ATOM 2334 C CA . SER A 1 293 ? 6.073 12.664 -11.768 1.00 87.44 293 SER A CA 1
ATOM 2335 C C . SER A 1 293 ? 5.182 11.738 -10.935 1.00 87.44 293 SER A C 1
ATOM 2337 O O . SER A 1 293 ? 5.077 11.922 -9.723 1.00 87.44 293 SER A O 1
ATOM 2339 N N . LEU A 1 294 ? 4.571 10.728 -11.558 1.00 89.94 294 LEU A N 1
ATOM 2340 C CA . LEU A 1 294 ? 3.743 9.747 -10.856 1.00 89.94 294 LEU A CA 1
ATOM 2341 C C . LEU A 1 294 ? 4.566 8.824 -9.950 1.00 89.94 294 LEU A C 1
ATOM 2343 O O . LEU A 1 294 ? 4.133 8.537 -8.835 1.00 89.94 294 LEU A O 1
ATOM 2347 N N . THR A 1 295 ? 5.761 8.410 -10.377 1.00 86.06 295 THR A N 1
ATOM 2348 C CA . THR A 1 295 ? 6.679 7.634 -9.529 1.00 86.06 295 THR A CA 1
ATOM 2349 C C . THR A 1 295 ? 7.105 8.435 -8.296 1.00 86.06 295 THR A C 1
ATOM 2351 O O . THR A 1 295 ? 7.043 7.937 -7.171 1.00 86.06 295 THR A O 1
ATOM 2354 N N . TRP A 1 296 ? 7.457 9.712 -8.478 1.00 87.25 296 TRP A N 1
ATOM 2355 C CA . TRP A 1 296 ? 7.794 10.613 -7.373 1.00 87.25 296 TRP A CA 1
ATOM 2356 C C . TRP A 1 296 ? 6.628 10.800 -6.397 1.00 87.25 296 TRP A C 1
ATOM 2358 O O . TRP A 1 296 ? 6.833 10.767 -5.183 1.00 87.25 296 TRP A O 1
ATOM 2368 N N . LEU A 1 297 ? 5.400 10.939 -6.907 1.00 88.50 297 LEU A N 1
ATOM 2369 C CA . LEU A 1 297 ? 4.193 11.003 -6.081 1.00 88.50 297 LEU A CA 1
ATOM 2370 C C . LEU A 1 297 ? 3.999 9.727 -5.245 1.00 88.50 297 LEU A C 1
ATOM 2372 O O . LEU A 1 297 ? 3.663 9.817 -4.062 1.00 88.50 297 LEU A O 1
ATOM 2376 N N . GLY A 1 298 ? 4.253 8.556 -5.834 1.00 84.94 298 GLY A N 1
ATOM 2377 C CA . GLY A 1 298 ? 4.236 7.274 -5.131 1.00 84.94 298 GLY A CA 1
ATOM 2378 C C . GLY A 1 298 ? 5.264 7.222 -4.000 1.00 84.94 298 GLY A C 1
ATOM 2379 O O . GLY A 1 298 ? 4.926 6.879 -2.869 1.00 84.94 298 GLY A O 1
ATOM 2380 N N . TRP A 1 299 ? 6.504 7.647 -4.245 1.00 83.56 299 TRP A N 1
ATOM 2381 C CA . TRP A 1 299 ? 7.547 7.642 -3.214 1.00 83.56 299 TRP A CA 1
ATOM 2382 C C . TRP A 1 299 ? 7.344 8.686 -2.105 1.00 83.56 299 TRP A C 1
ATOM 2384 O O . TRP A 1 299 ? 7.767 8.451 -0.968 1.00 83.56 299 TRP A O 1
ATOM 2394 N N . LEU A 1 300 ? 6.644 9.800 -2.365 1.00 79.88 300 LEU A N 1
ATOM 2395 C CA . LEU A 1 300 ? 6.261 10.758 -1.314 1.00 79.88 300 LEU A CA 1
ATOM 2396 C C . LEU A 1 300 ? 5.422 10.103 -0.209 1.00 79.88 300 LEU A C 1
ATOM 2398 O O . LEU A 1 300 ? 5.512 10.510 0.949 1.00 79.88 300 LEU A O 1
ATOM 2402 N N . ASN A 1 301 ? 4.672 9.045 -0.521 1.00 78.12 301 ASN A N 1
ATOM 2403 C CA . ASN A 1 301 ? 3.935 8.272 0.475 1.00 78.12 301 ASN A CA 1
ATOM 2404 C C . ASN A 1 301 ? 4.844 7.738 1.602 1.00 78.12 301 ASN A C 1
ATOM 2406 O O . ASN A 1 301 ? 4.484 7.816 2.778 1.00 78.12 301 ASN A O 1
ATOM 2410 N N . SER A 1 302 ? 6.052 7.273 1.275 1.00 74.94 302 SER A N 1
ATOM 2411 C CA . SER A 1 302 ? 7.015 6.797 2.279 1.00 74.94 302 SER A CA 1
ATOM 2412 C C . SER A 1 302 ? 7.560 7.926 3.160 1.00 74.94 302 SER A C 1
ATOM 2414 O O . SER A 1 302 ? 7.843 7.707 4.338 1.00 74.94 302 SER A O 1
ATOM 2416 N N . ALA A 1 303 ? 7.628 9.158 2.645 1.00 72.06 303 ALA A N 1
ATOM 2417 C CA . ALA A 1 303 ? 7.998 10.333 3.436 1.00 72.06 303 ALA A CA 1
ATOM 2418 C C . ALA A 1 303 ? 6.888 10.763 4.413 1.00 72.06 303 ALA A C 1
ATOM 2420 O O . ALA A 1 303 ? 7.181 11.344 5.458 1.00 72.06 303 ALA A O 1
ATOM 2421 N N . ILE A 1 304 ? 5.621 10.458 4.112 1.00 73.75 304 ILE A N 1
ATOM 2422 C CA . ILE A 1 304 ? 4.460 10.830 4.938 1.00 73.75 304 ILE A CA 1
ATOM 2423 C C . ILE A 1 304 ? 4.298 9.881 6.145 1.00 73.75 304 ILE A C 1
ATOM 2425 O O . ILE A 1 304 ? 3.825 10.299 7.209 1.00 73.75 304 ILE A O 1
ATOM 2429 N N . ASN A 1 305 ? 4.750 8.627 6.038 1.00 72.06 305 ASN A N 1
ATOM 2430 C CA . ASN A 1 305 ? 4.570 7.592 7.064 1.00 72.06 305 ASN A CA 1
ATOM 2431 C C . ASN A 1 305 ? 5.110 7.970 8.467 1.00 72.06 305 ASN A C 1
ATOM 2433 O O . ASN A 1 305 ? 4.370 7.817 9.446 1.00 72.06 305 ASN A O 1
ATOM 2437 N N . PRO A 1 306 ? 6.319 8.545 8.637 1.00 71.69 306 PRO A N 1
ATOM 2438 C CA . PRO A 1 306 ? 6.787 9.041 9.938 1.00 71.69 306 PRO A CA 1
ATOM 2439 C C . PRO A 1 306 ? 5.876 10.106 10.565 1.00 71.69 306 PRO A C 1
ATOM 2441 O O . PRO A 1 306 ? 5.647 10.086 11.777 1.00 71.69 306 PRO A O 1
ATOM 2444 N N . PHE A 1 307 ? 5.315 11.008 9.755 1.00 69.06 307 PHE A N 1
ATOM 2445 C CA . PHE A 1 307 ? 4.402 12.052 10.227 1.00 69.06 307 PHE A CA 1
ATOM 2446 C C . PHE A 1 307 ? 3.051 11.467 10.632 1.00 69.06 307 PHE A C 1
ATOM 2448 O O . PHE A 1 307 ? 2.520 11.819 11.686 1.00 69.06 307 PHE A O 1
ATOM 2455 N N . ILE A 1 308 ? 2.531 10.510 9.861 1.00 69.06 308 ILE A N 1
ATOM 2456 C CA . ILE A 1 308 ? 1.327 9.754 10.218 1.00 69.06 308 ILE A CA 1
ATOM 2457 C C . ILE A 1 308 ? 1.480 9.145 11.615 1.00 69.06 308 ILE A C 1
ATOM 2459 O O . ILE A 1 308 ? 0.623 9.337 12.483 1.00 69.06 308 ILE A O 1
ATOM 2463 N N . TYR A 1 309 ? 2.591 8.454 11.870 1.00 66.31 309 TYR A N 1
ATOM 2464 C CA . TYR A 1 309 ? 2.821 7.825 13.168 1.00 66.31 309 TYR A CA 1
ATOM 2465 C C . TYR A 1 309 ? 3.031 8.843 14.289 1.00 66.31 309 TYR A C 1
ATOM 2467 O O . TYR A 1 309 ? 2.507 8.650 15.390 1.00 66.31 309 TYR A O 1
ATOM 2475 N N . ALA A 1 310 ? 3.745 9.935 14.014 1.00 64.88 310 ALA A N 1
ATOM 2476 C CA . ALA A 1 310 ? 3.999 10.989 14.986 1.00 64.88 310 ALA A CA 1
ATOM 2477 C C . ALA A 1 310 ? 2.716 11.723 15.403 1.00 64.88 310 ALA A C 1
ATOM 2479 O O . ALA A 1 310 ? 2.540 11.994 16.587 1.00 64.88 310 ALA A O 1
ATOM 2480 N N . PHE A 1 311 ? 1.801 12.026 14.479 1.00 62.75 311 PHE A N 1
ATOM 2481 C CA . PHE A 1 311 ? 0.610 12.826 14.787 1.00 62.75 311 PHE A CA 1
ATOM 2482 C C . PHE A 1 311 ? -0.584 12.006 15.279 1.00 62.75 311 PHE A C 1
ATOM 2484 O O . PHE A 1 311 ? -1.360 12.504 16.107 1.00 62.75 311 PHE A O 1
ATOM 2491 N N . TYR A 1 312 ? -0.715 10.756 14.829 1.00 62.72 312 TYR A N 1
ATOM 2492 C CA . TYR A 1 312 ? -1.947 9.995 15.013 1.00 62.72 312 TYR A CA 1
ATOM 2493 C C . TYR A 1 312 ? -1.862 8.786 15.951 1.00 62.72 312 TYR A C 1
ATOM 2495 O O . TYR A 1 312 ? -2.908 8.277 16.362 1.00 62.72 312 TYR A O 1
ATOM 2503 N N . SER A 1 313 ? -0.667 8.330 16.336 1.00 60.53 313 SER A N 1
ATOM 2504 C CA . SER A 1 313 ? -0.535 7.332 17.400 1.00 60.53 313 SER A CA 1
ATOM 2505 C C . SER A 1 313 ? -0.311 8.048 18.738 1.00 60.53 313 SER A C 1
ATOM 2507 O O . SER A 1 313 ? 0.780 8.567 18.966 1.00 60.53 313 SER A O 1
ATOM 2509 N N . PRO A 1 314 ? -1.318 8.136 19.631 1.00 54.97 314 PRO A N 1
ATOM 2510 C CA . PRO A 1 314 ? -1.215 8.911 20.871 1.00 54.97 314 PRO A CA 1
ATOM 2511 C C . PRO A 1 314 ? -0.078 8.429 21.787 1.00 54.97 314 PRO A C 1
ATOM 2513 O O . PRO A 1 314 ? 0.568 9.253 22.435 1.00 54.97 314 PRO A O 1
ATOM 2516 N N . ASP A 1 315 ? 0.220 7.127 21.768 1.00 58.28 315 ASP A N 1
ATOM 2517 C CA . ASP A 1 315 ? 1.326 6.527 22.521 1.00 58.28 315 ASP A CA 1
ATOM 2518 C C . ASP A 1 315 ? 2.696 6.925 21.941 1.00 58.28 315 ASP A C 1
ATOM 2520 O O . ASP A 1 315 ? 3.634 7.233 22.680 1.00 58.28 315 ASP A O 1
ATOM 2524 N N . PHE A 1 316 ? 2.807 6.997 20.610 1.00 59.66 316 PHE A N 1
ATOM 2525 C CA . PHE A 1 316 ? 4.031 7.427 19.925 1.00 59.66 316 PHE A CA 1
ATOM 2526 C C . PHE A 1 316 ? 4.228 8.933 19.962 1.00 59.66 316 PHE A C 1
ATOM 2528 O O . PHE A 1 316 ? 5.354 9.392 20.104 1.00 59.66 316 PHE A O 1
ATOM 2535 N N . ARG A 1 317 ? 3.152 9.713 19.887 1.00 64.88 317 ARG A N 1
ATOM 2536 C CA . ARG A 1 317 ? 3.192 11.175 19.893 1.00 64.88 317 ARG A CA 1
ATOM 2537 C C . ARG A 1 317 ? 3.830 11.705 21.172 1.00 64.88 317 ARG A C 1
ATOM 2539 O O . ARG A 1 317 ? 4.620 12.643 21.127 1.00 64.88 317 ARG A O 1
ATOM 2546 N N . LEU A 1 318 ? 3.555 11.060 22.308 1.00 60.41 318 LEU A N 1
ATOM 2547 C CA . LEU A 1 318 ? 4.173 11.404 23.588 1.00 60.41 318 LEU A CA 1
ATOM 2548 C C . LEU A 1 318 ? 5.686 11.127 23.589 1.00 60.41 318 LEU A C 1
ATOM 2550 O O . LEU A 1 318 ? 6.462 11.947 24.077 1.00 60.41 318 LEU A O 1
ATOM 2554 N N . ALA A 1 319 ? 6.114 9.989 23.036 1.00 63.09 319 ALA A N 1
ATOM 2555 C CA . ALA A 1 319 ? 7.528 9.631 22.918 1.00 63.09 319 ALA A CA 1
ATOM 2556 C C . ALA A 1 319 ? 8.264 10.513 21.893 1.00 63.09 319 ALA A C 1
ATOM 2558 O O . ALA A 1 319 ? 9.354 11.005 22.178 1.00 63.09 319 ALA A O 1
ATOM 2559 N N . PHE A 1 320 ? 7.639 10.782 20.747 1.00 66.12 320 PHE A N 1
ATOM 2560 C CA . PHE A 1 320 ? 8.151 11.641 19.685 1.00 66.12 320 PHE A CA 1
ATOM 2561 C C . PHE A 1 320 ? 8.382 13.063 20.195 1.00 66.12 320 PHE A C 1
ATOM 2563 O O . PHE A 1 320 ? 9.509 13.544 20.135 1.00 66.12 320 PHE A O 1
ATOM 2570 N N . TRP A 1 321 ? 7.375 13.696 20.812 1.00 62.78 321 TRP A N 1
ATOM 2571 C CA . TRP A 1 321 ? 7.533 15.027 21.407 1.00 62.78 321 TRP A CA 1
ATOM 2572 C C . TRP A 1 321 ? 8.526 15.040 22.572 1.00 62.78 321 TRP A C 1
ATOM 2574 O O . TRP A 1 321 ? 9.256 16.012 22.748 1.00 62.78 321 TRP A O 1
ATOM 2584 N N . ARG A 1 322 ? 8.635 13.958 23.353 1.00 66.12 322 ARG A N 1
ATOM 2585 C CA . ARG A 1 322 ? 9.689 13.848 24.375 1.00 66.12 322 ARG A CA 1
ATOM 2586 C C . ARG A 1 322 ? 11.092 13.822 23.768 1.00 66.12 322 ARG A C 1
ATOM 2588 O O . ARG A 1 322 ? 11.991 14.360 24.405 1.00 66.12 322 ARG A O 1
ATOM 2595 N N . LEU A 1 323 ? 11.293 13.234 22.589 1.00 66.69 323 LEU A N 1
ATOM 2596 C CA . LEU A 1 323 ? 12.594 13.165 21.913 1.00 66.69 323 LEU A CA 1
ATOM 2597 C C . LEU A 1 323 ? 12.928 14.456 21.149 1.00 66.69 323 LEU A C 1
ATOM 2599 O O . LEU A 1 323 ? 14.052 14.952 21.264 1.00 66.69 323 LEU A O 1
ATOM 2603 N N . THR A 1 324 ? 11.956 15.041 20.444 1.00 68.25 324 THR A N 1
ATOM 2604 C CA . THR A 1 324 ? 12.134 16.265 19.645 1.00 68.25 324 THR A CA 1
ATOM 2605 C C . THR A 1 324 ? 12.142 17.534 20.508 1.00 68.25 324 THR A C 1
ATOM 2607 O O . THR A 1 324 ? 13.067 18.340 20.404 1.00 68.25 324 THR A O 1
ATOM 2610 N N . ILE A 1 325 ? 11.207 17.695 21.458 1.00 62.62 325 ILE A N 1
ATOM 2611 C CA . ILE A 1 325 ? 11.140 18.894 22.323 1.00 62.62 325 ILE A CA 1
ATOM 2612 C C . ILE A 1 325 ? 12.245 18.892 23.386 1.00 62.62 325 ILE A C 1
ATOM 2614 O O . ILE A 1 325 ? 12.788 19.959 23.684 1.00 62.62 325 ILE A O 1
ATOM 2618 N N . LYS A 1 326 ? 12.663 17.738 23.944 1.00 55.12 326 LYS A N 1
ATOM 2619 C CA . LYS A 1 326 ? 13.831 17.733 24.855 1.00 55.12 326 LYS A CA 1
ATOM 2620 C C . LYS A 1 326 ? 15.115 18.141 24.140 1.00 55.12 326 LYS A C 1
ATOM 2622 O O . LYS A 1 326 ? 15.945 18.763 24.796 1.00 55.12 326 LYS A O 1
ATOM 2627 N N . HIS A 1 327 ? 15.287 17.847 22.850 1.00 55.31 327 HIS A N 1
ATOM 2628 C CA . HIS A 1 327 ? 16.452 18.323 22.096 1.00 55.31 327 HIS A CA 1
ATOM 2629 C C . HIS A 1 327 ? 16.429 19.847 21.920 1.00 55.31 327 HIS A C 1
ATOM 2631 O O . HIS A 1 327 ? 17.437 20.506 22.187 1.00 55.31 327 HIS A O 1
ATOM 2637 N N . CYS A 1 328 ? 15.268 20.434 21.612 1.00 53.75 328 CYS A N 1
ATOM 2638 C CA . CYS A 1 328 ? 15.119 21.891 21.557 1.00 53.75 328 CYS A CA 1
ATOM 2639 C C . CYS A 1 328 ? 15.316 22.559 22.933 1.00 53.75 328 CYS A C 1
ATOM 2641 O O . CYS A 1 328 ? 16.005 23.576 23.027 1.00 53.75 328 CYS A O 1
ATOM 2643 N N . ASN A 1 329 ? 14.797 21.971 24.017 1.00 55.09 329 ASN A N 1
ATOM 2644 C CA . ASN A 1 329 ? 14.928 22.536 25.366 1.00 55.09 329 ASN A CA 1
ATOM 2645 C C . ASN A 1 329 ? 16.304 22.296 26.009 1.00 55.09 329 ASN A C 1
ATOM 2647 O O . ASN A 1 329 ? 16.786 23.184 26.709 1.00 55.09 329 ASN A O 1
ATOM 2651 N N . LYS A 1 330 ? 16.998 21.176 25.747 1.00 52.81 330 LYS A N 1
ATOM 2652 C CA . LYS A 1 330 ? 18.415 21.005 26.139 1.00 52.81 330 LYS A CA 1
ATOM 2653 C C . LYS A 1 330 ? 19.317 21.981 25.380 1.00 52.81 330 LYS A C 1
ATOM 2655 O O . LYS A 1 330 ? 20.220 22.557 25.985 1.00 52.81 330 LYS A O 1
ATOM 2660 N N . SER A 1 331 ? 19.060 22.223 24.091 1.00 53.62 331 SER A N 1
ATOM 2661 C CA . SER A 1 331 ? 19.832 23.194 23.301 1.00 53.62 331 SER A CA 1
ATOM 2662 C C . SER A 1 331 ? 19.643 24.632 23.806 1.00 53.62 331 SER A C 1
ATOM 2664 O O . SER A 1 331 ? 20.621 25.368 23.927 1.00 53.62 331 SER A O 1
ATOM 2666 N N . LYS A 1 332 ? 18.416 25.015 24.192 1.00 53.59 332 LYS A N 1
ATOM 2667 C CA . LYS A 1 332 ? 18.128 26.334 24.785 1.00 53.59 332 LYS A CA 1
ATOM 2668 C C . LYS A 1 332 ? 18.681 26.480 26.209 1.00 53.59 332 LYS A C 1
ATOM 2670 O O . LYS A 1 332 ? 19.325 27.479 26.508 1.00 53.59 332 LYS A O 1
ATOM 2675 N N . ARG A 1 333 ? 18.508 25.470 27.072 1.00 53.53 333 ARG A N 1
ATOM 2676 C CA . ARG A 1 333 ? 18.970 25.501 28.474 1.00 53.53 333 ARG A CA 1
ATOM 2677 C C . ARG A 1 333 ? 20.499 25.469 28.593 1.00 53.53 333 ARG A C 1
ATOM 2679 O O . ARG A 1 333 ? 21.050 26.198 29.407 1.00 53.53 333 ARG A O 1
ATOM 2686 N N . SER A 1 334 ? 21.186 24.722 27.723 1.00 56.53 334 SER A N 1
ATOM 2687 C CA . SER A 1 334 ? 22.659 24.697 27.670 1.00 56.53 334 SER A CA 1
ATOM 2688 C C . SER A 1 334 ? 23.280 25.965 27.070 1.00 56.53 334 SER A C 1
ATOM 2690 O O . SER A 1 334 ? 24.397 26.318 27.444 1.00 56.53 334 SER A O 1
ATOM 2692 N N . ARG A 1 335 ? 22.572 26.671 26.172 1.00 57.91 335 ARG A N 1
ATOM 2693 C CA . ARG A 1 335 ? 22.975 28.008 25.699 1.00 57.91 335 ARG A CA 1
ATOM 2694 C C . ARG A 1 335 ? 22.746 29.079 26.761 1.00 57.91 335 ARG A C 1
ATOM 2696 O O . ARG A 1 335 ? 23.652 29.867 26.999 1.00 57.91 335 ARG A O 1
ATOM 2703 N N . ALA A 1 336 ? 21.604 29.062 27.450 1.00 60.62 336 ALA A N 1
ATOM 2704 C CA . ALA A 1 336 ? 21.322 29.998 28.540 1.00 60.62 336 ALA A CA 1
ATOM 2705 C C . ALA A 1 336 ? 22.297 29.830 29.722 1.00 60.62 336 ALA A C 1
ATOM 2707 O O . ALA A 1 336 ? 22.811 30.817 30.238 1.00 60.62 336 ALA A O 1
ATOM 2708 N N . GLN A 1 337 ? 22.626 28.588 30.104 1.00 58.75 337 GLN A N 1
ATOM 2709 C CA . GLN A 1 337 ? 23.621 28.320 31.151 1.00 58.75 337 GLN A CA 1
ATOM 2710 C C . GLN A 1 337 ? 25.040 28.732 30.737 1.00 58.75 337 GLN A C 1
ATOM 2712 O O . GLN A 1 337 ? 25.757 29.296 31.558 1.00 58.75 337 GLN A O 1
ATOM 2717 N N . ARG A 1 338 ? 25.441 28.522 29.472 1.00 56.44 338 ARG A N 1
ATOM 2718 C CA . ARG A 1 338 ? 26.731 29.026 28.965 1.00 56.44 338 ARG A CA 1
ATOM 2719 C C . ARG A 1 338 ? 26.790 30.553 28.921 1.00 56.44 338 ARG A C 1
ATOM 2721 O O . ARG A 1 338 ? 27.797 31.116 29.327 1.00 56.44 338 ARG A O 1
ATOM 2728 N N . ALA A 1 339 ? 25.717 31.223 28.501 1.00 61.53 339 ALA A N 1
ATOM 2729 C CA . ALA A 1 339 ? 25.650 32.685 28.506 1.00 61.53 339 ALA A CA 1
ATOM 2730 C C . ALA A 1 339 ? 25.742 33.264 29.930 1.00 61.53 339 ALA A C 1
ATOM 2732 O O . ALA A 1 339 ? 26.498 34.203 30.161 1.00 61.53 339 ALA A O 1
ATOM 2733 N N . HIS A 1 340 ? 25.045 32.660 30.898 1.00 64.94 340 HIS A N 1
ATOM 2734 C CA . HIS A 1 340 ? 25.109 33.071 32.303 1.00 64.94 340 HIS A CA 1
ATOM 2735 C C . HIS A 1 340 ? 26.502 32.850 32.915 1.00 64.94 340 HIS A C 1
ATOM 2737 O O . HIS A 1 340 ? 27.014 33.709 33.627 1.00 64.94 340 HIS A O 1
ATOM 2743 N N . MET A 1 341 ? 27.153 31.725 32.601 1.00 60.12 341 MET A N 1
ATOM 2744 C CA . MET A 1 341 ? 28.500 31.430 33.099 1.00 60.12 341 MET A CA 1
ATOM 2745 C C . MET A 1 341 ? 29.563 32.361 32.488 1.00 60.12 341 MET A C 1
ATOM 2747 O O . MET A 1 341 ? 30.438 32.832 33.208 1.00 60.12 341 MET A O 1
ATOM 2751 N N . ASN A 1 342 ? 29.429 32.722 31.207 1.00 61.28 342 ASN A N 1
ATOM 2752 C CA . ASN A 1 342 ? 30.298 33.707 30.554 1.00 61.28 342 ASN A CA 1
ATOM 2753 C C . ASN A 1 342 ? 30.098 35.132 31.105 1.00 61.28 342 ASN A C 1
ATOM 2755 O O . ASN A 1 342 ? 31.067 35.882 31.219 1.00 61.28 342 ASN A O 1
ATOM 2759 N N . MET A 1 343 ? 28.868 35.517 31.476 1.00 62.41 343 MET A N 1
ATOM 2760 C CA . MET A 1 343 ? 28.613 36.799 32.150 1.00 62.41 343 MET A CA 1
ATOM 2761 C C . MET A 1 343 ? 29.268 36.859 33.533 1.00 62.41 343 MET A C 1
ATOM 2763 O O . MET A 1 343 ? 29.941 37.841 33.839 1.00 62.41 343 MET A O 1
ATOM 2767 N N . LEU A 1 344 ? 29.128 35.807 34.348 1.00 59.25 344 LEU A N 1
ATOM 2768 C CA . LEU A 1 344 ? 29.750 35.750 35.675 1.00 59.25 344 LEU A CA 1
ATOM 2769 C C . LEU A 1 344 ? 31.280 35.802 35.600 1.00 59.25 344 LEU A C 1
ATOM 2771 O O . LEU A 1 344 ? 31.911 36.509 36.384 1.00 59.25 344 LEU A O 1
ATOM 2775 N N . ASP A 1 345 ? 31.875 35.108 34.630 1.00 59.00 345 ASP A N 1
ATOM 2776 C CA . ASP A 1 345 ? 33.319 35.139 34.405 1.00 59.00 345 ASP A CA 1
ATOM 2777 C C . ASP A 1 345 ? 33.803 36.531 33.947 1.00 59.00 345 ASP A C 1
ATOM 2779 O O . ASP A 1 345 ? 34.816 37.040 34.429 1.00 59.00 345 ASP A O 1
ATOM 2783 N N . SER A 1 346 ? 33.018 37.217 33.112 1.00 60.22 346 SER A N 1
ATOM 2784 C CA . SER A 1 346 ? 33.296 38.593 32.678 1.00 60.22 346 SER A CA 1
ATOM 2785 C C . SER A 1 346 ? 33.209 39.591 33.844 1.00 60.22 346 SER A C 1
ATOM 2787 O O . SER A 1 346 ? 34.090 40.435 34.010 1.00 60.22 346 SER A O 1
ATOM 2789 N N . SER A 1 347 ? 32.201 39.465 34.715 1.00 58.16 347 SER A N 1
ATOM 2790 C CA . SER A 1 347 ? 32.087 40.274 35.938 1.00 58.16 347 SER A CA 1
ATOM 2791 C C . SER A 1 347 ? 33.223 40.005 36.933 1.00 58.16 347 SER A C 1
ATOM 2793 O O . SER A 1 347 ? 33.686 40.929 37.605 1.00 58.16 347 SER A O 1
ATOM 2795 N N . CYS A 1 348 ? 33.709 38.763 37.016 1.00 54.75 348 CYS A N 1
ATOM 2796 C CA . CYS A 1 348 ? 34.830 38.395 37.881 1.00 54.75 348 CYS A CA 1
ATOM 2797 C C . CYS A 1 348 ? 36.168 38.953 37.357 1.00 54.75 348 CYS A C 1
ATOM 2799 O O . CYS A 1 348 ? 36.962 39.485 38.138 1.00 54.75 348 CYS A O 1
ATOM 2801 N N . ARG A 1 349 ? 36.392 38.932 36.031 1.00 55.59 349 ARG A N 1
ATOM 2802 C CA . ARG A 1 349 ? 37.555 39.580 35.392 1.00 55.59 349 ARG A CA 1
ATOM 2803 C C . ARG A 1 349 ? 37.560 41.094 35.605 1.00 55.59 349 ARG A C 1
ATOM 2805 O O . ARG A 1 349 ? 38.587 41.629 36.011 1.00 55.59 349 ARG A O 1
ATOM 2812 N N . MET A 1 350 ? 36.413 41.758 35.443 1.00 56.34 350 MET A N 1
ATOM 2813 C CA . MET A 1 350 ? 36.277 43.202 35.694 1.00 56.34 350 MET A CA 1
ATOM 2814 C C . MET A 1 350 ? 36.576 43.568 37.156 1.00 56.34 350 MET A C 1
ATOM 2816 O O . MET A 1 350 ? 37.269 44.549 37.422 1.00 56.34 350 MET A O 1
ATOM 2820 N N . ARG A 1 351 ? 36.122 42.756 38.125 1.00 54.06 351 ARG A N 1
ATOM 2821 C CA . ARG A 1 351 ? 36.446 42.967 39.549 1.00 54.06 351 ARG A CA 1
ATOM 2822 C C . ARG A 1 351 ? 37.930 42.767 39.854 1.00 54.06 351 ARG A C 1
ATOM 2824 O O . ARG A 1 351 ? 38.479 43.547 40.626 1.00 54.06 351 ARG A O 1
ATOM 2831 N N . LYS A 1 352 ? 38.593 41.779 39.240 1.00 55.34 352 LYS A N 1
ATOM 2832 C CA . LYS A 1 352 ? 40.049 41.596 39.384 1.00 55.34 352 LYS A CA 1
ATOM 2833 C C . LYS A 1 352 ? 40.837 42.757 38.784 1.00 55.34 352 LYS A C 1
ATOM 2835 O O . LYS A 1 352 ? 41.777 43.215 39.424 1.00 55.34 352 LYS A O 1
ATOM 2840 N N . GLN A 1 353 ? 40.440 43.265 37.617 1.00 56.12 353 GLN A N 1
ATOM 2841 C CA . GLN A 1 353 ? 41.077 44.445 37.027 1.00 56.12 353 GLN A CA 1
ATOM 2842 C C . GLN A 1 353 ? 40.934 45.665 37.935 1.00 56.12 353 GLN A C 1
ATOM 2844 O O . GLN A 1 353 ? 41.953 46.246 38.279 1.00 56.12 353 GLN A O 1
ATOM 2849 N N . ASN A 1 354 ? 39.728 45.965 38.430 1.00 51.28 354 ASN A N 1
ATOM 2850 C CA . ASN A 1 354 ? 39.508 47.091 39.344 1.00 51.28 354 ASN A CA 1
ATOM 2851 C C . ASN A 1 354 ? 40.293 46.975 40.661 1.00 51.28 354 ASN A C 1
ATOM 2853 O O . ASN A 1 354 ? 40.739 47.988 41.192 1.00 51.28 354 ASN A O 1
ATOM 2857 N N . HIS A 1 355 ? 40.498 45.761 41.182 1.00 52.12 355 HIS A N 1
ATOM 2858 C CA . HIS A 1 355 ? 41.284 45.548 42.402 1.00 52.12 355 HIS A CA 1
ATOM 2859 C C . HIS A 1 355 ? 42.794 45.734 42.172 1.00 52.12 355 HIS A C 1
ATOM 2861 O O . HIS A 1 355 ? 43.504 46.195 43.065 1.00 52.12 355 HIS A O 1
ATOM 2867 N N . VAL A 1 356 ? 43.284 45.416 40.969 1.00 56.94 356 VAL A N 1
ATOM 2868 C CA . VAL A 1 356 ? 44.669 45.691 40.559 1.00 56.94 356 VAL A CA 1
ATOM 2869 C C . VAL A 1 356 ? 44.875 47.193 40.347 1.00 56.94 356 VAL A C 1
ATOM 2871 O O . VAL A 1 356 ? 45.845 47.738 40.866 1.00 56.94 356 VAL A O 1
ATOM 2874 N N . THR A 1 357 ? 43.945 47.900 39.691 1.00 55.41 357 THR A N 1
ATOM 2875 C CA . THR A 1 357 ? 44.024 49.368 39.540 1.00 55.41 357 THR A CA 1
ATOM 2876 C C . THR A 1 357 ? 43.899 50.113 40.868 1.00 55.41 357 THR A C 1
ATOM 2878 O O . THR A 1 357 ? 44.517 51.163 41.024 1.00 55.41 357 THR A O 1
ATOM 2881 N N . TYR A 1 358 ? 43.125 49.591 41.825 1.00 50.06 358 TYR A N 1
ATOM 2882 C CA . TYR A 1 358 ? 43.016 50.168 43.168 1.00 50.06 358 TYR A CA 1
ATOM 2883 C C . TYR A 1 358 ? 44.315 49.998 43.969 1.00 50.06 358 TYR A C 1
ATOM 2885 O O . TYR A 1 358 ? 44.813 50.965 44.538 1.00 50.06 358 TYR A O 1
ATOM 2893 N N . ASN A 1 359 ? 44.925 48.807 43.934 1.00 51.84 359 ASN A N 1
ATOM 2894 C CA . ASN A 1 359 ? 46.200 48.554 44.615 1.00 51.84 359 ASN A CA 1
ATOM 2895 C C . ASN A 1 359 ? 47.377 49.326 43.991 1.00 51.84 359 ASN A C 1
ATOM 2897 O O . ASN A 1 359 ? 48.281 49.730 44.714 1.00 51.84 359 ASN A O 1
ATOM 2901 N N . LEU A 1 360 ? 47.351 49.589 42.680 1.00 54.50 360 LEU A N 1
ATOM 2902 C CA . LEU A 1 360 ? 48.358 50.420 42.005 1.00 54.50 360 LEU A CA 1
ATOM 2903 C C . LEU A 1 360 ? 48.247 51.917 42.337 1.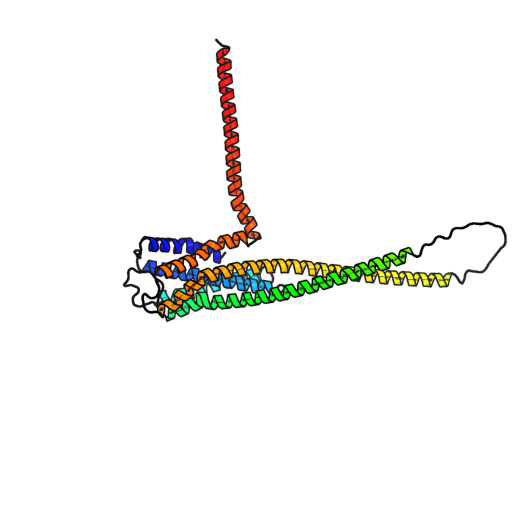00 54.50 360 LEU A C 1
ATOM 2905 O O . LEU A 1 360 ? 49.243 52.614 42.214 1.00 54.50 360 LEU A O 1
ATOM 2909 N N . ARG A 1 361 ? 47.080 52.419 42.770 1.00 51.78 361 ARG A N 1
ATOM 2910 C CA . ARG A 1 361 ? 46.900 53.832 43.171 1.00 51.78 361 ARG A CA 1
ATOM 2911 C C . ARG A 1 361 ? 47.239 54.128 44.629 1.00 51.78 361 ARG A C 1
ATOM 2913 O O . ARG A 1 361 ? 47.350 55.294 44.977 1.00 51.78 361 ARG A O 1
ATOM 2920 N N . HIS A 1 362 ? 47.352 53.108 45.475 1.00 54.03 362 HIS A N 1
ATOM 2921 C CA . HIS A 1 362 ? 47.638 53.275 46.904 1.00 54.03 362 HIS A CA 1
ATOM 2922 C C . HIS A 1 362 ? 49.094 52.958 47.284 1.00 54.03 362 HIS A C 1
ATOM 2924 O O . HIS A 1 362 ? 49.452 53.082 48.451 1.00 54.03 362 HIS A O 1
ATOM 2930 N N . HIS A 1 363 ? 49.929 52.576 46.313 1.00 52.28 363 HIS A N 1
ATOM 2931 C CA . HIS A 1 363 ? 51.359 52.293 46.497 1.00 52.28 363 HIS A CA 1
ATOM 2932 C C . HIS A 1 363 ? 52.291 53.237 45.712 1.00 52.28 363 HIS A C 1
ATOM 2934 O O . HIS A 1 363 ? 53.492 52.982 45.619 1.00 52.28 363 HIS A O 1
ATOM 2940 N N . SER A 1 364 ? 51.739 54.325 45.182 1.00 44.56 364 SER A N 1
ATOM 2941 C CA . SER A 1 364 ? 52.424 55.460 44.553 1.00 44.56 364 SER A CA 1
ATOM 2942 C C . SER A 1 364 ? 51.931 56.733 45.212 1.00 44.56 364 SER A C 1
ATOM 2944 O O . SER A 1 364 ? 52.771 57.602 45.517 1.00 44.56 364 SER A O 1
#

pLDDT: mean 70.78, std 19.01, range [22.86, 94.88]

Sequence (364 aa):
MSLAVADWLVGIFVMPFAVALHITGSWEFGWILCDIWISLDVCLCTASILSLCAISIDRYLAVTQPLTYSRKTRSKKLALYMILCVWLLALVITCPPILGWYDKDRHRDKKCGYNQNRGYVVFSGMGSFFIPLLVVLYVYAKISCVIARRHNNLEALNQQHNLGRHEMIKHTCSHHHHHHHQHKPNHDESDKSEKGSSESEENLKAHNNNNNHHVLERERRKSQASCSLSLQRGLRLADKCTRVSSLKRESKTAQTLSVVVGGFIACWLPFFIVYLANPFLPDGTISPLLSSSLTWLGWLNSAINPFIYAFYSPDFRLAFWRLTIKHCNKSKRSRAQRAHMNMLDSSCRMRKQNHVTYNLRHHS

Solvent-accessible surface area (backbone atoms only — not comparable to full-atom values): 20421 Å² total; per-residue (Å²): 106,73,52,59,52,35,36,50,48,40,62,67,64,40,47,56,58,52,52,50,36,67,74,64,74,49,50,84,76,50,69,70,52,41,52,52,46,53,37,50,45,52,25,36,53,23,29,37,46,41,40,50,36,48,51,51,50,54,49,44,51,56,71,74,36,77,79,80,56,54,84,71,66,58,53,52,56,50,51,51,51,48,51,52,50,26,51,52,52,17,45,65,58,40,46,48,51,80,77,65,60,57,50,95,66,58,90,79,51,64,63,72,76,81,72,59,32,59,70,53,33,52,53,35,46,38,68,42,43,55,52,47,47,52,53,41,53,53,48,50,51,52,46,51,52,54,50,51,57,48,50,55,53,51,51,54,52,51,49,53,48,55,52,53,50,53,51,51,52,51,54,52,54,54,56,54,60,62,68,70,74,77,77,78,86,85,83,84,89,82,90,84,86,88,86,82,86,85,90,88,84,77,80,73,62,62,68,59,54,55,54,52,53,56,50,51,53,52,52,52,52,51,52,51,52,51,50,53,52,52,50,55,48,50,53,55,49,52,52,50,52,55,52,51,54,53,50,55,53,54,51,52,57,51,53,55,51,50,54,53,50,50,52,47,47,69,32,36,50,64,35,54,53,50,61,56,46,52,62,78,50,66,90,79,74,70,53,70,66,58,56,50,54,31,51,52,42,36,55,48,51,50,70,46,49,63,54,51,45,43,76,69,34,72,76,45,27,56,54,47,49,55,58,56,48,46,52,56,49,51,55,51,52,56,48,53,51,50,53,53,50,54,49,54,52,51,56,50,52,53,51,51,51,52,53,50,58,51,55,60,65,76,77,112

Radius of gyration: 40.08 Å; Cα contacts (8 Å, |Δi|>4): 176; chains: 1; bounding box: 112×72×120 Å

Mean predicted aligned error: 16.53 Å

Organism: NCBI:txid428564

Nearest PDB structures (foldseek):
  8tzq-assembly1_R  TM=8.951E-01  e=2.264E-13  Homo sapiens
  8fyl-assembly1_R  TM=8.423E-01  e=7.894E-14  Homo sapiens
  7jvr-assembly1_R  TM=8.871E-01  e=2.733E-12  Escherichia coli
  7um5-assembly1_A  TM=8.856E-01  e=4.010E-12  Homo sapiens
  5v54-assembly1_B  TM=6.478E-01  e=9.052E-12  Homo sapiens